Protein AF-A0A7X8WK11-F1 (afdb_monomer)

pLDDT: mean 92.99, std 6.35, range [63.75, 98.62]

Solvent-accessible surface area (backbone atoms only — not comparable to full-atom values): 13205 Å² total; per-residue (Å²): 111,66,69,56,48,69,60,61,80,82,38,94,64,91,81,81,57,68,56,68,74,52,69,68,41,84,71,53,28,74,48,73,53,20,58,42,79,79,47,103,45,32,38,39,34,34,34,39,88,45,21,24,71,60,25,49,52,51,50,51,56,56,59,28,72,48,72,64,59,71,30,38,41,37,36,37,47,50,53,84,62,63,79,68,53,61,35,38,33,41,34,41,26,64,37,30,94,43,32,27,32,25,30,46,79,68,64,39,79,92,36,91,56,55,25,35,39,38,34,31,45,72,46,35,82,77,46,76,45,80,46,95,28,65,65,65,49,38,39,75,72,76,39,65,67,52,75,42,42,19,18,30,89,87,42,70,66,44,21,54,54,21,33,54,60,18,40,12,13,44,28,53,83,46,70,31,30,28,32,36,58,57,83,33,53,45,26,50,51,43,40,41,76,70,64,30,47,81,41,50,48,65,38,45,76,67,70,74,44,65,68,88,81,50,71,31,30,36,35,24,40,88,56,87,62,63,43,74,75,57,43,26,53,32,72,77,54,79,88,87,78,84,134

Sequence (243 aa):
MDAMFQSGLFFDSNTINTYDLSRNNPMVKVEGGDILVIRDNILLVGNGSRTSSQGIDLLVQEFCKTDTDKKHVIVQQLPESPESFIHLDMVFTMLDSNTAMVYKPLIMGSSPYQTVHIQIENGKVVKISSATGILSLLKKLGIEIDPVVCGGKADDWDQEREQWHSGANFLAIAPGKVISYARNIHTLEELSKNGFEIVAARDIINDNYNLETSKRCVITIEGSELPRGGGGPRCMTMPLRRS

Secondary structure (DSSP, 8-state):
-HHHHHTSSS-------HHHHTTT-TT----GGGEEEEETTEEEEEESSSS-HHHHHHHHHHHTTS-SS-EEEEEEE--S-STT--SGGGTEEE-SSSEEEE-HHHHSSS-SS-EEEEEEETTEEEEEEEES-HHHHHHHTT---EEEETT-SS-HHHHHHHHHTTTT--EEEETTEEEEETT-HHHHHHHHHTTPEEEEHHHHHTTSS-TTT-SSEEEEEP-SSGGGGT--TTTT---S---

Mean predicted aligned error: 4.26 Å

Structure (mmCIF, N/CA/C/O backbone):
data_AF-A0A7X8WK11-F1
#
_entry.id   AF-A0A7X8WK11-F1
#
loop_
_atom_site.group_PDB
_atom_site.id
_atom_site.type_symbol
_atom_site.label_atom_id
_atom_site.label_alt_id
_atom_site.label_comp_id
_atom_site.label_asym_id
_atom_site.label_entity_id
_atom_site.label_seq_id
_atom_site.pdbx_PDB_ins_code
_atom_site.Cartn_x
_atom_site.Cartn_y
_atom_site.Cartn_z
_atom_site.occupancy
_atom_site.B_iso_or_equiv
_atom_site.auth_seq_id
_atom_site.auth_comp_id
_atom_site.auth_asym_id
_atom_site.auth_atom_id
_atom_site.pdbx_PDB_model_num
ATOM 1 N N . MET A 1 1 ? -18.149 11.444 -5.785 1.00 76.62 1 MET A N 1
ATOM 2 C CA . MET A 1 1 ? -17.980 9.978 -5.791 1.00 76.62 1 MET A CA 1
ATOM 3 C C . MET A 1 1 ? -19.242 9.305 -5.265 1.00 76.62 1 MET A C 1
ATOM 5 O O . MET A 1 1 ? -19.800 8.486 -5.978 1.00 76.62 1 MET A O 1
ATOM 9 N N . ASP A 1 2 ? -19.767 9.736 -4.117 1.00 82.50 2 ASP A N 1
ATOM 10 C CA . ASP A 1 2 ? -21.007 9.216 -3.509 1.00 82.50 2 ASP A CA 1
ATOM 11 C C . ASP A 1 2 ? -22.198 9.173 -4.465 1.00 82.50 2 ASP A C 1
ATOM 13 O O . ASP A 1 2 ? -22.829 8.133 -4.600 1.00 82.50 2 ASP A O 1
ATOM 17 N N . ALA A 1 3 ? -22.433 10.249 -5.224 1.00 87.00 3 ALA A N 1
ATOM 18 C CA . ALA A 1 3 ? -23.487 10.278 -6.237 1.00 87.00 3 ALA A CA 1
ATOM 19 C C . ALA A 1 3 ? -23.353 9.157 -7.288 1.00 87.00 3 ALA A C 1
ATOM 21 O O . ALA A 1 3 ? -24.361 8.645 -7.758 1.00 87.00 3 ALA A O 1
ATOM 22 N N . MET A 1 4 ? -22.129 8.737 -7.644 1.00 88.19 4 MET A N 1
ATOM 23 C CA . MET A 1 4 ? -21.924 7.621 -8.577 1.00 88.19 4 MET A CA 1
ATOM 24 C C . MET A 1 4 ? -22.313 6.287 -7.936 1.00 88.19 4 MET A C 1
ATOM 26 O O . MET A 1 4 ? -23.040 5.518 -8.559 1.00 88.19 4 MET A O 1
ATOM 30 N N . PHE A 1 5 ? -21.880 6.033 -6.696 1.00 87.38 5 PHE A N 1
ATOM 31 C CA . PHE A 1 5 ? -22.205 4.799 -5.971 1.00 87.38 5 PHE A CA 1
ATOM 32 C C . PHE A 1 5 ? -23.683 4.704 -5.577 1.00 87.38 5 PHE A C 1
ATOM 34 O O . PHE A 1 5 ? -24.248 3.620 -5.592 1.00 87.38 5 PHE A O 1
ATOM 41 N N . GLN A 1 6 ? -24.329 5.829 -5.274 1.00 86.06 6 GLN A N 1
ATOM 42 C CA . GLN A 1 6 ? -25.747 5.878 -4.900 1.00 86.06 6 GLN A CA 1
ATOM 43 C C . GLN A 1 6 ? -26.694 5.924 -6.105 1.00 86.06 6 GLN A C 1
ATOM 45 O O . GLN A 1 6 ? -27.895 5.734 -5.943 1.00 86.06 6 GLN A O 1
ATOM 50 N N . SER A 1 7 ? -26.181 6.175 -7.315 1.00 88.88 7 SER A N 1
ATOM 51 C CA . SER A 1 7 ? -27.024 6.291 -8.512 1.00 88.88 7 SER A CA 1
ATOM 52 C C . SER A 1 7 ? -27.749 4.996 -8.893 1.00 88.88 7 SER A C 1
ATOM 54 O O . SER A 1 7 ? -28.710 5.054 -9.655 1.00 88.88 7 SER A O 1
ATOM 56 N N . GLY A 1 8 ? -27.258 3.833 -8.444 1.00 85.12 8 GLY A N 1
ATOM 57 C CA . GLY A 1 8 ? -27.727 2.518 -8.893 1.00 85.12 8 GLY A CA 1
ATOM 58 C C . GLY A 1 8 ? -27.425 2.205 -10.367 1.00 85.12 8 GLY A C 1
ATOM 59 O O . GLY A 1 8 ? -27.834 1.162 -10.864 1.00 85.12 8 GLY A O 1
ATOM 60 N N . LEU A 1 9 ? -26.719 3.092 -11.084 1.00 89.62 9 LEU A N 1
ATOM 61 C CA . LEU A 1 9 ? -26.416 2.924 -12.511 1.00 89.62 9 LEU A CA 1
ATOM 62 C C . LEU A 1 9 ? -25.235 1.982 -12.756 1.00 89.62 9 LEU A C 1
ATOM 64 O O . LEU A 1 9 ? -25.222 1.249 -13.740 1.00 89.62 9 LEU A O 1
ATOM 68 N N . PHE A 1 10 ? -24.226 2.044 -11.887 1.00 87.38 10 PHE A N 1
ATOM 69 C CA . PHE A 1 10 ? -22.950 1.348 -12.081 1.00 87.38 10 PHE A CA 1
ATOM 70 C C . PHE A 1 10 ? -22.680 0.284 -11.019 1.00 87.38 10 PHE A C 1
ATOM 72 O O . PHE A 1 10 ? -21.990 -0.694 -11.298 1.00 87.38 10 PHE A O 1
ATOM 79 N N . PHE A 1 11 ? -23.206 0.479 -9.809 1.00 86.62 11 PHE A N 1
ATOM 80 C CA . PHE A 1 11 ? -22.927 -0.363 -8.654 1.00 86.62 11 PHE A CA 1
ATOM 81 C C . PHE A 1 11 ? -24.214 -0.633 -7.884 1.00 86.62 11 PHE A C 1
ATOM 83 O O . PHE A 1 11 ? -25.013 0.278 -7.672 1.00 86.62 11 PHE A O 1
ATOM 90 N N . ASP A 1 12 ? -24.368 -1.879 -7.447 1.00 84.81 12 ASP A N 1
ATOM 91 C CA . ASP A 1 12 ? -25.296 -2.257 -6.388 1.00 84.81 12 ASP A CA 1
ATOM 92 C C . ASP A 1 12 ? -24.466 -2.423 -5.112 1.00 84.81 12 ASP A C 1
ATOM 94 O O . ASP A 1 12 ? -23.762 -3.420 -4.932 1.00 84.81 12 ASP A O 1
ATOM 98 N N . SER A 1 13 ? -24.411 -1.368 -4.298 1.00 77.12 13 SER A N 1
ATOM 99 C CA . SER A 1 13 ? -23.506 -1.304 -3.151 1.00 77.12 13 SER A CA 1
ATOM 100 C C . SER A 1 13 ? -24.132 -0.601 -1.957 1.00 77.12 13 SER A C 1
ATOM 102 O O . SER A 1 13 ? -24.704 0.480 -2.088 1.00 77.12 13 SER A O 1
ATOM 104 N N . ASN A 1 14 ? -23.909 -1.162 -0.770 1.00 79.88 14 ASN A N 1
ATOM 105 C CA . ASN A 1 14 ? -24.180 -0.487 0.494 1.00 79.88 14 ASN A CA 1
ATOM 106 C C . ASN A 1 14 ? -23.007 0.435 0.839 1.00 79.88 14 ASN A C 1
ATOM 108 O O . ASN A 1 14 ? -22.036 0.021 1.472 1.00 79.88 14 ASN A O 1
ATOM 112 N N . THR A 1 15 ? -23.082 1.685 0.386 1.00 84.88 15 THR A N 1
ATOM 113 C CA . THR A 1 15 ? -22.048 2.688 0.660 1.00 84.88 15 THR A CA 1
ATOM 114 C C . THR A 1 15 ? -22.120 3.147 2.109 1.00 84.88 15 THR A C 1
ATOM 116 O O . THR A 1 15 ? -23.165 3.592 2.581 1.00 84.88 15 THR A O 1
ATOM 119 N N . ILE A 1 16 ? -20.985 3.096 2.800 1.00 86.12 16 ILE A N 1
ATOM 120 C CA . ILE A 1 16 ? -20.823 3.692 4.122 1.00 86.12 16 ILE A CA 1
ATOM 121 C C . ILE A 1 16 ? -20.178 5.067 3.948 1.00 86.12 16 ILE A C 1
ATOM 123 O O . ILE A 1 16 ? -19.066 5.169 3.433 1.00 86.12 16 ILE A O 1
ATOM 127 N N . ASN A 1 17 ? -20.865 6.120 4.388 1.00 86.88 17 ASN A N 1
ATOM 128 C CA . ASN A 1 17 ? -20.316 7.470 4.401 1.00 86.88 17 ASN A CA 1
ATOM 129 C C . ASN A 1 17 ? -19.750 7.788 5.799 1.00 86.88 17 ASN A C 1
ATOM 131 O O . ASN A 1 17 ? -20.484 7.900 6.783 1.00 86.88 17 ASN A O 1
ATOM 135 N N . THR A 1 18 ? -18.426 7.933 5.886 1.00 85.56 18 THR A N 1
ATOM 136 C CA . THR A 1 18 ? -17.720 8.221 7.145 1.00 85.56 18 THR A CA 1
ATOM 137 C C . THR A 1 18 ? -18.110 9.574 7.743 1.00 85.56 18 THR A C 1
ATOM 139 O O . THR A 1 18 ? -18.167 9.704 8.964 1.00 85.56 18 THR A O 1
ATOM 142 N N . TYR A 1 19 ? -18.407 10.578 6.912 1.00 85.69 19 TYR A N 1
ATOM 143 C CA . TYR A 1 19 ? -18.829 11.905 7.365 1.00 85.69 19 TYR A CA 1
ATOM 144 C C . TYR A 1 19 ? -20.173 11.823 8.102 1.00 85.69 19 TYR A C 1
ATOM 146 O O . TYR A 1 19 ? -20.267 12.266 9.251 1.00 85.69 19 TYR A O 1
ATOM 154 N N . ASP A 1 20 ? -21.146 11.123 7.517 1.00 86.94 20 ASP A N 1
ATOM 155 C CA . ASP A 1 20 ? -22.460 10.890 8.118 1.00 86.94 20 ASP A CA 1
ATOM 156 C C . ASP A 1 20 ? -22.359 10.037 9.391 1.00 86.94 20 ASP A C 1
ATOM 158 O O . ASP A 1 20 ? -22.913 10.400 10.434 1.00 86.94 20 ASP A O 1
ATOM 162 N N . LEU A 1 21 ? -21.595 8.936 9.349 1.00 88.44 21 LEU A N 1
ATOM 163 C CA . LEU A 1 21 ? -21.370 8.078 10.520 1.00 88.44 21 LEU A CA 1
ATOM 164 C C . LEU A 1 21 ? -20.716 8.835 11.678 1.00 88.44 21 LEU A C 1
ATOM 166 O O . LEU A 1 21 ? -21.071 8.632 12.840 1.00 88.44 21 LEU A O 1
ATOM 170 N N . SER A 1 22 ? -19.785 9.736 11.364 1.00 91.38 22 SER A N 1
ATOM 171 C CA . SER A 1 22 ? -19.112 10.573 12.357 1.00 91.38 22 SER A CA 1
ATOM 172 C C . SER A 1 22 ? -19.994 11.692 12.916 1.00 91.38 22 SER A C 1
ATOM 174 O O . SER A 1 22 ? -19.562 12.398 13.829 1.00 91.38 22 SER A O 1
ATOM 176 N N . ARG A 1 23 ? -21.212 11.878 12.379 1.00 91.06 23 ARG A N 1
ATOM 177 C CA . ARG A 1 23 ? -22.089 13.028 12.651 1.00 91.06 23 ARG A CA 1
ATOM 178 C C . ARG A 1 23 ? -21.369 14.355 12.412 1.00 91.06 23 ARG A C 1
ATOM 180 O O . ARG A 1 23 ? -21.470 15.277 13.222 1.00 91.06 23 ARG A O 1
ATOM 187 N N . ASN A 1 24 ? -20.632 14.431 11.306 1.00 89.00 24 ASN A N 1
ATOM 188 C CA . ASN A 1 24 ? -19.880 15.609 10.873 1.00 89.00 24 ASN A CA 1
ATOM 189 C C . ASN A 1 24 ? -18.790 16.036 11.872 1.00 89.00 24 ASN A C 1
ATOM 191 O O . ASN A 1 24 ? -18.478 17.223 11.981 1.00 89.00 24 ASN A O 1
ATOM 195 N N . ASN A 1 25 ? -18.223 15.091 12.631 1.00 92.69 25 ASN A N 1
ATOM 196 C CA . ASN A 1 25 ? -17.172 15.394 13.594 1.00 92.69 25 ASN A CA 1
ATOM 197 C C . ASN A 1 25 ? -15.847 15.677 12.857 1.00 92.69 25 ASN A C 1
ATOM 199 O O . ASN A 1 25 ? -15.255 14.745 12.311 1.00 92.69 25 ASN A O 1
ATOM 203 N N . PRO A 1 26 ? -15.316 16.915 12.890 1.00 91.50 26 PRO A N 1
ATOM 204 C CA . PRO A 1 26 ? -14.108 17.282 12.145 1.00 91.50 26 PRO A CA 1
ATOM 205 C C . PRO A 1 26 ? -12.833 16.584 12.651 1.00 91.50 26 PRO A C 1
ATOM 207 O O . PRO A 1 26 ? -11.807 16.602 11.972 1.00 91.50 26 PRO A O 1
ATOM 210 N N . MET A 1 27 ? -12.878 15.964 13.835 1.00 93.12 27 MET A N 1
ATOM 211 C CA . MET A 1 27 ? -11.774 15.158 14.362 1.00 93.12 27 MET A CA 1
ATOM 212 C C . MET A 1 27 ? -11.689 13.775 13.710 1.00 93.12 27 MET A C 1
ATOM 214 O O . MET A 1 27 ? -10.650 13.122 13.814 1.00 93.12 27 MET A O 1
ATOM 218 N N . VAL A 1 28 ? -12.754 13.314 13.051 1.00 95.56 28 VAL A N 1
ATOM 219 C CA . VAL A 1 28 ? -12.797 12.029 12.349 1.00 95.56 28 VAL A CA 1
ATOM 220 C C . VAL A 1 28 ? -12.322 12.249 10.919 1.00 95.56 28 VAL A C 1
ATOM 222 O O . VAL A 1 28 ? -13.037 12.800 10.086 1.00 95.56 28 VAL A O 1
ATOM 225 N N . LYS A 1 29 ? -11.087 11.830 10.644 1.00 94.88 29 LYS A N 1
ATOM 226 C CA . LYS A 1 29 ? -10.446 11.952 9.334 1.00 94.88 29 LYS A CA 1
ATOM 227 C C . LYS A 1 29 ? -9.990 10.574 8.886 1.00 94.88 29 LYS A C 1
ATOM 229 O O . LYS A 1 29 ? -9.418 9.842 9.693 1.00 94.88 29 LYS A O 1
ATOM 234 N N . VAL A 1 30 ? -10.271 10.229 7.634 1.00 95.06 30 VAL A N 1
ATOM 235 C CA . VAL A 1 30 ? -9.863 8.973 6.999 1.00 95.06 30 VAL A CA 1
ATOM 236 C C . VAL A 1 30 ? -9.613 9.259 5.522 1.00 95.06 30 VAL A C 1
ATOM 238 O O . VAL A 1 30 ? -10.511 9.755 4.839 1.00 95.06 30 VAL A O 1
ATOM 241 N N . GLU A 1 31 ? -8.426 8.926 5.022 1.00 95.62 31 GLU A N 1
ATOM 242 C CA . GLU A 1 31 ? -8.092 9.017 3.597 1.00 95.62 31 GLU A CA 1
ATOM 243 C C . GLU A 1 31 ? -7.644 7.644 3.061 1.00 95.62 31 GLU A C 1
ATOM 245 O O . GLU A 1 31 ? -6.994 6.861 3.752 1.00 95.62 31 GLU A O 1
ATOM 250 N N . GLY A 1 32 ? -8.005 7.318 1.814 1.00 95.50 32 GLY A N 1
ATOM 251 C CA . GLY A 1 32 ? -7.821 5.968 1.253 1.00 95.50 32 GLY A CA 1
ATOM 252 C C . GLY A 1 32 ? -6.362 5.526 1.075 1.00 95.50 32 GLY A C 1
ATOM 253 O O . GLY A 1 32 ? -6.086 4.326 1.042 1.00 95.50 32 GLY A O 1
ATOM 254 N N . GLY A 1 33 ? -5.418 6.471 1.001 1.00 96.50 33 GLY A N 1
ATOM 255 C CA . GLY A 1 33 ? -3.982 6.175 0.966 1.00 96.50 33 GLY A CA 1
ATOM 256 C C . GLY A 1 33 ? -3.492 5.465 2.232 1.00 96.50 33 GLY A C 1
ATOM 257 O O . GLY A 1 33 ? -2.548 4.681 2.176 1.00 96.50 33 GLY A O 1
ATOM 258 N N . ASP A 1 34 ? -4.174 5.666 3.362 1.00 97.81 34 ASP A N 1
ATOM 259 C CA . ASP A 1 34 ? -3.833 5.022 4.629 1.00 97.81 34 ASP A CA 1
ATOM 260 C C . ASP A 1 34 ? -4.423 3.623 4.784 1.00 97.81 34 ASP A C 1
ATOM 262 O O . ASP A 1 34 ? -4.041 2.922 5.712 1.00 97.81 34 ASP A O 1
ATOM 266 N N . ILE A 1 35 ? -5.333 3.196 3.907 1.00 97.75 35 ILE A N 1
ATOM 267 C CA . ILE A 1 35 ? -6.030 1.915 4.032 1.00 97.75 35 ILE A CA 1
ATOM 268 C C . ILE A 1 35 ? -5.445 0.923 3.027 1.00 97.75 35 ILE A C 1
ATOM 270 O O . ILE A 1 35 ? -5.644 1.043 1.812 1.00 97.75 35 ILE A O 1
ATOM 274 N N . LEU A 1 36 ? -4.749 -0.097 3.533 1.00 97.94 36 LEU A N 1
ATOM 275 C CA . LEU A 1 36 ? -4.282 -1.231 2.737 1.00 97.94 36 LEU A CA 1
ATOM 276 C C . LEU A 1 36 ? -4.988 -2.510 3.193 1.00 97.94 36 LEU A C 1
ATOM 278 O O . LEU A 1 36 ? -4.843 -2.951 4.333 1.00 97.94 36 LEU A O 1
ATOM 282 N N . VAL A 1 37 ? -5.728 -3.137 2.282 1.00 96.94 37 VAL A N 1
ATOM 283 C CA . VAL A 1 37 ? -6.322 -4.460 2.503 1.00 96.94 37 VAL A CA 1
ATOM 284 C C . VAL A 1 37 ? -5.266 -5.509 2.167 1.00 96.94 37 VAL A C 1
ATOM 286 O O . VAL A 1 37 ? -4.915 -5.677 1.001 1.00 96.94 37 VAL A O 1
ATOM 289 N N . ILE A 1 38 ? -4.721 -6.178 3.186 1.00 96.81 38 ILE A N 1
ATOM 290 C CA . ILE A 1 38 ? -3.698 -7.221 3.004 1.00 96.81 38 ILE A CA 1
ATOM 291 C C . ILE A 1 38 ? -4.363 -8.561 2.681 1.00 96.81 38 ILE A C 1
ATOM 293 O O . ILE A 1 38 ? -3.899 -9.297 1.813 1.00 96.81 38 ILE A O 1
ATOM 297 N N . ARG A 1 39 ? -5.451 -8.865 3.395 1.00 94.06 39 ARG A N 1
ATOM 298 C CA . ARG A 1 39 ? -6.365 -10.000 3.198 1.00 94.06 39 ARG A CA 1
ATOM 299 C C . ARG A 1 39 ? -7.756 -9.589 3.680 1.00 94.06 39 ARG A C 1
ATOM 301 O O . ARG A 1 39 ? -7.869 -8.599 4.402 1.00 94.06 39 ARG A O 1
ATOM 308 N N . ASP A 1 40 ? -8.775 -10.388 3.381 1.00 92.56 40 ASP A N 1
ATOM 309 C CA . ASP A 1 40 ? -10.165 -10.140 3.803 1.00 92.56 40 ASP A CA 1
ATOM 310 C C . ASP A 1 40 ? -10.300 -9.883 5.314 1.00 92.56 40 ASP A C 1
ATOM 312 O O . ASP A 1 40 ? -11.113 -9.071 5.751 1.00 92.56 40 ASP A O 1
ATOM 316 N N . ASN A 1 41 ? -9.442 -10.515 6.120 1.00 95.38 41 ASN A N 1
ATOM 317 C CA . ASN A 1 41 ? -9.428 -10.377 7.571 1.00 95.38 41 ASN A CA 1
ATOM 318 C C . ASN A 1 41 ? -8.222 -9.596 8.136 1.00 95.38 41 ASN A C 1
ATOM 320 O O . ASN A 1 41 ? -8.033 -9.585 9.355 1.00 95.38 41 ASN A O 1
ATOM 324 N N . ILE A 1 42 ? -7.390 -8.961 7.298 1.00 97.12 42 ILE A N 1
ATOM 325 C CA . ILE A 1 42 ? -6.207 -8.196 7.736 1.00 97.12 42 ILE A CA 1
ATOM 326 C C . ILE A 1 42 ? -6.158 -6.838 7.032 1.00 97.12 42 ILE A C 1
ATOM 328 O O . ILE A 1 42 ? -5.867 -6.749 5.837 1.00 97.12 42 ILE A O 1
ATOM 332 N N . LEU A 1 43 ? -6.352 -5.775 7.811 1.00 97.81 43 LEU A N 1
ATOM 333 C CA . LEU A 1 43 ? -6.202 -4.390 7.370 1.00 97.81 43 LEU A CA 1
ATOM 334 C C . LEU A 1 43 ? -4.919 -3.781 7.937 1.00 97.81 43 LEU A C 1
ATOM 336 O O . LEU A 1 43 ? -4.610 -3.957 9.116 1.00 97.81 43 LEU A O 1
ATOM 340 N N . LEU A 1 44 ? -4.203 -3.032 7.106 1.00 98.38 44 LEU A N 1
ATOM 341 C CA . LEU A 1 44 ? -3.128 -2.137 7.517 1.00 98.38 44 LEU A CA 1
ATOM 342 C C . LEU A 1 44 ? -3.642 -0.700 7.400 1.00 98.38 44 LEU A C 1
ATOM 344 O O . LEU A 1 44 ? -4.204 -0.336 6.366 1.00 98.38 44 LEU A O 1
ATOM 348 N N . VAL A 1 45 ? -3.485 0.087 8.461 1.00 98.56 45 VAL A N 1
ATOM 349 C CA . VAL A 1 45 ? -4.040 1.439 8.556 1.00 98.56 45 VAL A CA 1
ATOM 350 C C . VAL A 1 45 ? -2.963 2.426 8.996 1.00 98.56 45 VAL A C 1
ATOM 352 O O . VAL A 1 45 ? -2.322 2.230 10.028 1.00 98.56 45 VAL A O 1
ATOM 355 N N . GLY A 1 46 ? -2.753 3.488 8.225 1.00 97.88 46 GLY A N 1
ATOM 356 C CA . GLY A 1 46 ? -1.919 4.620 8.626 1.00 97.88 46 GLY A CA 1
ATOM 357 C C . GLY A 1 46 ? -2.599 5.469 9.702 1.00 97.88 46 GLY A C 1
ATOM 358 O O . GLY A 1 46 ? -3.801 5.717 9.639 1.00 97.88 46 GLY A O 1
ATOM 359 N N . ASN A 1 47 ? -1.838 5.921 10.697 1.00 97.19 47 ASN A N 1
ATOM 360 C CA . ASN A 1 47 ? -2.282 6.903 11.683 1.00 97.19 47 ASN A CA 1
ATOM 361 C C . ASN A 1 47 ? -1.390 8.140 11.613 1.00 97.19 47 ASN A C 1
ATOM 363 O O . ASN A 1 47 ? -0.189 8.049 11.855 1.00 97.19 47 ASN A O 1
ATOM 367 N N . GLY A 1 48 ? -1.976 9.290 11.292 1.00 94.00 48 GLY A N 1
ATOM 368 C CA . GLY A 1 48 ? -1.230 10.526 11.088 1.00 94.00 48 GLY A CA 1
ATOM 369 C C . GLY A 1 48 ? -2.139 11.720 10.808 1.00 94.00 48 GLY A C 1
ATOM 370 O O . GLY A 1 48 ? -3.281 11.788 11.267 1.00 94.00 48 GLY A O 1
ATOM 371 N N . SER A 1 49 ? -1.638 12.679 10.029 1.00 91.56 49 SER A N 1
ATOM 372 C CA . SER A 1 49 ? -2.348 13.934 9.742 1.00 91.56 49 SER A CA 1
ATOM 373 C C . SER A 1 49 ? -3.650 13.733 8.945 1.00 91.56 49 SER A C 1
ATOM 375 O O . SER A 1 49 ? -4.616 14.484 9.156 1.00 91.56 49 SER A O 1
ATOM 377 N N . ARG A 1 50 ? -3.687 12.706 8.080 1.00 94.00 50 ARG A N 1
ATOM 378 C CA . ARG A 1 50 ? -4.784 12.380 7.148 1.00 94.00 50 ARG A CA 1
ATOM 379 C C . ARG A 1 50 ? -5.780 11.351 7.673 1.00 94.00 50 ARG A C 1
ATOM 381 O O . ARG A 1 50 ? -6.974 11.491 7.420 1.00 94.00 50 ARG A O 1
ATOM 388 N N . THR A 1 51 ? -5.318 10.407 8.488 1.00 96.44 51 THR A N 1
ATOM 389 C CA . THR A 1 51 ? -6.178 9.427 9.161 1.00 96.44 51 THR A CA 1
ATOM 390 C C . THR A 1 51 ? -5.991 9.494 10.673 1.00 96.44 51 THR A C 1
ATOM 392 O O . THR A 1 51 ? -4.935 9.147 11.206 1.00 96.44 51 THR A O 1
ATOM 395 N N . SER A 1 52 ? -7.020 9.976 11.376 1.00 96.62 52 SER A N 1
ATOM 396 C CA . SER A 1 52 ? -6.987 10.204 12.825 1.00 96.62 52 SER A CA 1
ATOM 397 C C . SER A 1 52 ? -7.343 8.947 13.615 1.00 96.62 52 SER A C 1
ATOM 399 O O . SER A 1 52 ? -8.007 8.048 13.105 1.00 96.62 52 SER A O 1
ATOM 401 N N . SER A 1 53 ? -6.972 8.894 14.897 1.00 96.81 53 SER A N 1
ATOM 402 C CA . SER A 1 53 ? -7.313 7.755 15.763 1.00 96.81 53 SER A CA 1
ATOM 403 C C . SER A 1 53 ? -8.826 7.544 15.876 1.00 96.81 53 SER A C 1
ATOM 405 O O . SER A 1 53 ? -9.284 6.411 15.834 1.00 96.81 53 SER A O 1
ATOM 407 N N . GLN A 1 54 ? -9.618 8.622 15.903 1.00 96.81 54 GLN A N 1
ATOM 408 C CA . GLN A 1 54 ? -11.083 8.539 15.889 1.00 96.81 54 GLN A CA 1
ATOM 409 C C . GLN A 1 54 ? -11.621 7.981 14.560 1.00 96.81 54 GLN A C 1
ATOM 411 O O . GLN A 1 54 ? -12.630 7.280 14.548 1.00 96.81 54 GLN A O 1
ATOM 416 N N . GLY A 1 55 ? -10.951 8.278 13.441 1.00 97.06 55 GLY A N 1
ATOM 417 C CA . GLY A 1 55 ? -11.239 7.662 12.143 1.00 97.06 55 GLY A CA 1
ATOM 418 C C . GLY A 1 55 ? -10.955 6.164 12.133 1.00 97.06 55 GLY A C 1
ATOM 419 O O . GLY A 1 55 ? -11.769 5.386 11.638 1.00 97.06 55 GLY A O 1
ATOM 420 N N . ILE A 1 56 ? -9.844 5.753 12.748 1.00 97.81 56 ILE A N 1
ATOM 421 C CA . ILE A 1 56 ? -9.486 4.340 12.910 1.00 97.81 56 ILE A CA 1
A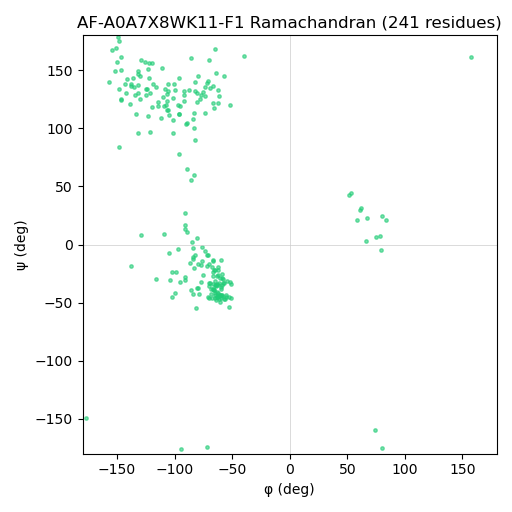TOM 422 C C . ILE A 1 56 ? -10.499 3.623 13.803 1.00 97.81 56 ILE A C 1
ATOM 424 O O . ILE A 1 56 ? -10.934 2.532 13.448 1.00 97.81 56 ILE A O 1
ATOM 428 N N . ASP A 1 57 ? -10.924 4.233 14.911 1.00 96.88 57 ASP A N 1
ATOM 429 C CA . ASP A 1 57 ? -11.945 3.659 15.794 1.00 96.88 57 ASP A CA 1
ATOM 430 C C . ASP A 1 57 ? -13.258 3.406 15.043 1.00 96.88 57 ASP A C 1
ATOM 432 O O . ASP A 1 57 ? -13.845 2.331 15.169 1.00 96.88 57 ASP A O 1
ATOM 436 N N . LEU A 1 58 ? -13.697 4.363 14.218 1.00 95.88 58 LEU A N 1
ATOM 437 C CA . LEU A 1 58 ? -14.887 4.213 13.379 1.00 95.88 58 LEU A CA 1
ATOM 438 C C . LEU A 1 58 ? -14.706 3.085 12.351 1.00 95.88 58 LEU A C 1
ATOM 440 O O . LEU A 1 58 ? -15.579 2.230 12.218 1.00 95.88 58 LEU A O 1
ATOM 444 N N . LEU A 1 59 ? -13.554 3.021 11.677 1.00 95.62 59 LEU A N 1
ATOM 445 C CA . LEU A 1 59 ? -13.241 1.946 10.730 1.00 95.62 59 LEU A CA 1
ATOM 446 C C . LEU A 1 59 ? -13.243 0.569 11.408 1.00 95.62 59 LEU A C 1
ATOM 448 O O . LEU A 1 59 ? -13.811 -0.382 10.875 1.00 95.62 59 LEU A O 1
ATOM 452 N N . VAL A 1 60 ? -12.655 0.458 12.601 1.00 96.88 60 VAL A N 1
ATOM 453 C CA . VAL A 1 60 ? -12.655 -0.772 13.407 1.00 96.88 60 VAL A CA 1
ATOM 454 C C . VAL A 1 60 ? -14.079 -1.164 13.799 1.00 96.88 60 VAL A C 1
ATOM 456 O O . VAL A 1 60 ? -14.422 -2.345 13.720 1.00 96.88 60 VAL A O 1
ATOM 459 N N . GLN A 1 61 ? -14.923 -0.201 14.180 1.00 95.00 61 GLN A N 1
ATOM 460 C CA . GLN A 1 61 ? -16.331 -0.447 14.504 1.00 95.00 61 GLN A CA 1
ATOM 461 C C . GLN A 1 61 ? -17.117 -0.982 13.305 1.00 95.00 61 GLN A C 1
ATOM 463 O O . GLN A 1 61 ? -17.868 -1.942 13.468 1.00 95.00 61 GLN A O 1
ATOM 468 N N . GLU A 1 62 ? -16.939 -0.419 12.109 1.00 93.62 62 GLU A N 1
ATOM 469 C CA . GLU A 1 62 ? -17.592 -0.942 10.902 1.00 93.62 62 GLU A CA 1
ATOM 470 C C . GLU A 1 62 ? -17.029 -2.311 10.499 1.00 93.62 62 GLU A C 1
ATOM 472 O O . GLU A 1 62 ? -17.792 -3.214 10.155 1.00 93.62 62 GLU A O 1
ATOM 477 N N . PHE A 1 63 ? -15.718 -2.529 10.635 1.00 94.06 63 PHE A N 1
ATOM 478 C CA . PHE A 1 63 ? -15.099 -3.823 10.335 1.00 94.06 63 PHE A CA 1
ATOM 479 C C . PHE A 1 63 ? -15.543 -4.938 11.299 1.00 94.06 63 PHE A C 1
ATOM 481 O O . PHE A 1 63 ? -15.617 -6.107 10.921 1.00 94.06 63 PHE A O 1
ATOM 488 N N . CYS A 1 64 ? -15.918 -4.584 12.532 1.00 94.75 64 CYS A N 1
ATOM 489 C CA . CYS A 1 64 ? -16.549 -5.505 13.478 1.00 94.75 64 CYS A CA 1
ATOM 490 C C . CYS A 1 64 ? -17.950 -5.969 13.039 1.00 94.75 64 CYS A C 1
ATOM 492 O O . CYS A 1 64 ? -18.398 -7.014 13.504 1.00 94.75 64 CYS A O 1
ATOM 494 N N . LYS A 1 65 ? -18.654 -5.212 12.184 1.00 92.69 65 LYS A N 1
ATOM 495 C CA . LYS A 1 65 ? -20.014 -5.550 11.723 1.00 92.69 65 LYS A CA 1
ATOM 496 C C . LYS A 1 65 ? -20.037 -6.470 10.507 1.00 92.69 65 LYS A C 1
ATOM 498 O O . LYS A 1 65 ? -21.092 -7.017 10.195 1.00 92.69 65 LYS A O 1
ATOM 503 N N . THR A 1 66 ? -18.915 -6.606 9.800 1.00 88.56 66 THR A N 1
ATOM 504 C CA . THR A 1 66 ? -18.785 -7.611 8.737 1.00 88.56 66 THR A CA 1
ATOM 505 C C . THR A 1 66 ? -18.683 -9.011 9.369 1.00 88.56 66 THR A C 1
ATOM 507 O O . THR A 1 66 ? -18.867 -9.133 10.575 1.00 88.56 66 THR A O 1
ATOM 510 N N . ASP A 1 67 ? -18.444 -10.072 8.594 1.00 84.69 67 ASP A N 1
ATOM 511 C CA . ASP A 1 67 ? -18.459 -11.485 9.040 1.00 84.69 67 ASP A CA 1
ATOM 512 C C . ASP A 1 67 ? -17.847 -11.798 10.436 1.00 84.69 67 ASP A C 1
ATOM 514 O O . ASP A 1 67 ? -17.094 -11.040 11.048 1.00 84.69 67 ASP A O 1
ATOM 518 N N . THR A 1 68 ? -18.180 -12.961 10.993 1.00 73.56 68 THR A N 1
ATOM 519 C CA . THR A 1 68 ? -17.795 -13.309 12.372 1.00 73.56 68 THR A CA 1
ATOM 520 C C . THR A 1 68 ? -16.362 -13.822 12.520 1.00 73.56 68 THR A C 1
ATOM 522 O O . THR A 1 68 ? -15.978 -14.237 13.617 1.00 73.56 68 THR A O 1
ATOM 525 N N . ASP A 1 69 ? -15.570 -13.798 11.450 1.00 87.38 69 ASP A N 1
ATOM 526 C CA . ASP A 1 69 ? -14.224 -14.348 11.455 1.00 87.38 69 ASP A CA 1
ATOM 527 C C . ASP A 1 69 ? -13.260 -13.516 12.302 1.00 87.38 69 ASP A C 1
ATOM 529 O O . ASP A 1 69 ? -13.460 -12.336 12.613 1.00 87.38 69 ASP A O 1
ATOM 533 N N . LYS A 1 70 ? -12.169 -14.170 12.701 1.00 95.00 70 LYS A N 1
ATOM 534 C CA . LYS A 1 70 ? -11.068 -13.518 13.398 1.00 95.00 70 LYS A CA 1
ATOM 535 C C . LYS A 1 70 ? -10.378 -12.534 12.460 1.00 95.00 70 LYS A C 1
ATOM 537 O O . LYS A 1 70 ? -9.846 -12.928 11.420 1.00 95.00 70 LYS A O 1
ATOM 542 N N . LYS A 1 71 ? -10.337 -11.271 12.878 1.00 97.56 71 LYS A N 1
ATOM 543 C CA . LYS A 1 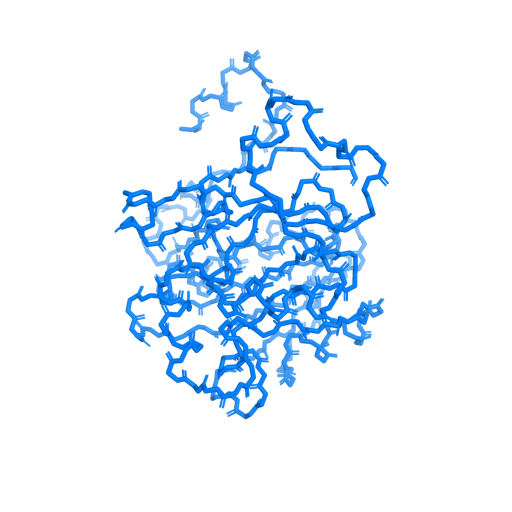71 ? -9.815 -10.142 12.107 1.00 97.56 71 LYS A CA 1
ATOM 544 C C . LYS A 1 71 ? -8.692 -9.422 12.830 1.00 97.56 71 LYS A C 1
ATOM 546 O O . LYS A 1 71 ? -8.576 -9.437 14.061 1.00 97.56 71 LYS A O 1
ATOM 551 N N . HIS A 1 72 ? -7.876 -8.748 12.038 1.00 98.12 72 HIS A N 1
ATOM 552 C CA . HIS A 1 72 ? -6.715 -8.011 12.490 1.00 98.12 72 HIS A CA 1
ATOM 553 C C . HIS A 1 72 ? -6.679 -6.639 11.826 1.00 98.12 72 HIS A C 1
ATOM 555 O O . HIS A 1 72 ? -6.741 -6.529 10.605 1.00 98.12 72 HIS A O 1
ATOM 561 N N . VAL A 1 73 ? -6.530 -5.598 12.638 1.00 98.50 73 VAL A N 1
ATOM 562 C CA . VAL A 1 73 ? -6.187 -4.259 12.162 1.00 98.50 73 VAL A CA 1
ATOM 563 C C . VAL A 1 73 ? -4.810 -3.927 12.709 1.00 98.50 73 VAL A C 1
ATOM 565 O O . VAL A 1 73 ? -4.563 -4.003 13.914 1.00 98.50 73 VAL A O 1
ATOM 568 N N . ILE A 1 74 ? -3.888 -3.625 11.810 1.00 98.56 74 ILE A N 1
ATOM 569 C CA . ILE A 1 74 ? -2.525 -3.235 12.128 1.00 98.56 74 ILE A CA 1
ATOM 570 C C . ILE A 1 74 ? -2.429 -1.741 11.851 1.00 98.56 74 ILE A C 1
ATOM 572 O O . ILE A 1 74 ? -2.588 -1.3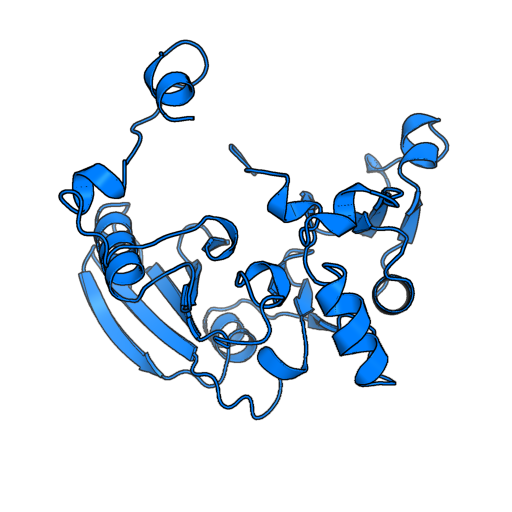09 10.715 1.00 98.56 74 ILE A O 1
ATOM 576 N N . VAL A 1 75 ? -2.183 -0.953 12.885 1.00 98.56 75 VAL A N 1
ATOM 577 C CA . VAL A 1 75 ? -2.074 0.499 12.775 1.00 98.56 75 VAL A CA 1
ATOM 578 C C . VAL A 1 75 ? -0.604 0.883 12.792 1.00 98.56 75 VAL A C 1
ATOM 580 O O . VAL A 1 75 ? 0.108 0.506 13.721 1.00 98.56 75 VAL A O 1
ATOM 583 N N . GLN A 1 76 ? -0.153 1.629 11.789 1.00 97.69 76 GLN A N 1
ATOM 584 C CA . GLN A 1 76 ? 1.194 2.188 11.727 1.00 97.69 76 GLN A CA 1
ATOM 585 C C . GLN A 1 76 ? 1.125 3.698 11.922 1.00 97.69 76 GLN A C 1
ATOM 587 O O . GLN A 1 76 ? 0.519 4.403 11.118 1.00 97.69 76 GLN A O 1
ATOM 592 N N . GLN A 1 77 ? 1.779 4.196 12.967 1.00 96.50 77 GLN A N 1
ATOM 593 C CA . GLN A 1 77 ? 1.964 5.627 13.149 1.00 96.50 77 GLN A CA 1
ATOM 594 C C . GLN A 1 77 ? 2.877 6.179 12.049 1.00 96.50 77 GLN A C 1
ATOM 596 O O . GLN A 1 77 ? 3.905 5.580 11.721 1.00 96.50 77 GLN A O 1
ATOM 601 N N . LEU A 1 78 ? 2.495 7.320 11.491 1.00 94.81 78 LEU A N 1
ATOM 602 C CA . LEU A 1 78 ? 3.233 8.034 10.460 1.00 94.81 78 LEU A CA 1
ATOM 603 C C . LEU A 1 78 ? 3.806 9.344 11.026 1.00 94.81 78 LEU A C 1
ATOM 605 O O . LEU A 1 78 ? 3.232 9.911 11.963 1.00 94.81 78 LEU A O 1
ATOM 609 N N . PRO A 1 79 ? 4.925 9.840 10.473 1.00 90.12 79 PRO A N 1
ATOM 610 C CA . PRO A 1 79 ? 5.429 11.174 10.772 1.00 90.12 79 PRO A CA 1
ATOM 611 C C . PRO A 1 79 ? 4.392 12.258 10.461 1.00 90.12 79 PRO A C 1
ATOM 613 O O . PRO A 1 79 ? 3.675 12.174 9.468 1.00 90.12 79 PRO A O 1
ATOM 616 N N . GLU A 1 80 ? 4.354 13.320 11.267 1.00 83.00 80 GLU A N 1
ATOM 617 C CA . GLU A 1 80 ? 3.586 14.531 10.928 1.00 83.00 80 GLU A CA 1
ATOM 618 C C . GLU A 1 80 ? 4.328 15.428 9.922 1.00 83.00 80 GLU A C 1
ATOM 620 O O . GLU A 1 80 ? 3.722 16.300 9.302 1.00 83.00 80 GLU A O 1
ATOM 625 N N . SER A 1 81 ? 5.636 15.216 9.758 1.00 75.44 81 SER A N 1
ATOM 626 C CA . SER A 1 81 ? 6.505 15.938 8.833 1.00 75.44 81 SER A CA 1
ATOM 627 C C . SER A 1 81 ? 7.663 15.048 8.350 1.00 75.44 81 SER A C 1
ATOM 629 O O . SER A 1 81 ? 8.038 14.108 9.059 1.00 75.44 81 SER A O 1
ATOM 631 N N . PRO A 1 82 ? 8.270 15.342 7.182 1.00 69.69 82 PRO A N 1
ATOM 632 C CA . PRO A 1 82 ? 7.839 16.305 6.161 1.00 69.69 82 PRO A CA 1
ATOM 633 C C . PRO A 1 82 ? 6.513 15.925 5.481 1.00 69.69 82 PRO A C 1
ATOM 635 O O . PRO A 1 82 ? 6.030 14.803 5.606 1.00 69.69 82 PRO A O 1
ATOM 638 N N . GLU A 1 83 ? 5.937 16.866 4.728 1.00 63.75 83 GLU A N 1
ATOM 639 C CA . GLU A 1 83 ? 4.650 16.693 4.037 1.00 63.75 83 GLU A CA 1
ATOM 640 C C . GLU A 1 83 ? 4.630 15.534 3.027 1.00 63.75 83 GLU A C 1
ATOM 642 O O . GLU A 1 83 ? 3.549 15.144 2.612 1.00 63.75 83 GLU A O 1
ATOM 647 N N . SER A 1 84 ? 5.771 14.947 2.640 1.00 65.50 84 SER A N 1
ATOM 648 C CA . SER A 1 84 ? 5.803 13.765 1.763 1.00 65.50 84 SER A CA 1
ATOM 649 C C . SER A 1 84 ? 5.288 12.484 2.426 1.00 65.50 84 SER A C 1
ATOM 651 O O . SER A 1 84 ? 4.946 11.531 1.723 1.00 65.50 84 SER A O 1
ATOM 653 N N . PHE A 1 85 ? 5.185 12.444 3.759 1.00 70.50 85 PHE A N 1
ATOM 654 C CA . PHE A 1 85 ? 4.569 11.344 4.509 1.00 70.50 85 PHE A CA 1
ATOM 655 C C . PHE A 1 85 ? 3.055 11.539 4.630 1.00 70.50 85 PHE A C 1
ATOM 657 O O . PHE A 1 85 ? 2.497 11.585 5.724 1.00 70.50 85 PHE A O 1
ATOM 664 N N . ILE A 1 86 ? 2.385 11.687 3.486 1.00 78.50 86 ILE A N 1
ATOM 665 C CA . ILE A 1 86 ? 0.945 11.971 3.444 1.00 78.50 86 ILE A CA 1
ATOM 666 C C . ILE A 1 86 ? 0.147 10.758 3.936 1.00 78.50 86 ILE A C 1
ATOM 668 O O . ILE A 1 86 ? -0.794 10.917 4.712 1.00 78.50 86 ILE A O 1
ATOM 672 N N . HIS A 1 87 ? 0.547 9.559 3.499 1.00 94.81 87 HIS A N 1
ATOM 673 C CA . HIS A 1 87 ? -0.199 8.317 3.687 1.00 94.81 87 HIS A CA 1
ATOM 674 C C . HIS A 1 87 ? 0.710 7.098 3.869 1.00 94.81 87 HIS A C 1
ATOM 676 O O . HIS A 1 87 ? 1.875 7.099 3.465 1.00 94.81 87 HIS A O 1
ATOM 682 N N . LEU A 1 88 ? 0.158 6.014 4.416 1.00 96.94 88 LEU A N 1
ATOM 683 C CA . LEU A 1 88 ? 0.850 4.729 4.571 1.00 96.94 88 LEU A CA 1
ATOM 684 C C . LEU A 1 88 ? 1.323 4.137 3.233 1.00 96.94 88 LEU A C 1
ATOM 686 O O . LEU A 1 88 ? 2.386 3.521 3.156 1.00 96.94 88 LEU A O 1
ATOM 690 N N . ASP A 1 89 ? 0.564 4.323 2.160 1.00 96.75 89 ASP A N 1
ATOM 691 C CA . ASP A 1 89 ? 0.937 3.806 0.845 1.00 96.75 89 ASP A CA 1
ATOM 692 C C . ASP A 1 89 ? 2.120 4.526 0.179 1.00 96.75 89 ASP A C 1
ATOM 694 O O . ASP A 1 89 ? 2.647 4.066 -0.836 1.00 96.75 89 ASP A O 1
ATOM 698 N N . MET A 1 90 ? 2.565 5.641 0.753 1.00 94.56 90 MET A N 1
ATOM 699 C CA . MET A 1 90 ? 3.769 6.363 0.340 1.00 94.56 90 MET A CA 1
ATOM 700 C C . MET A 1 90 ? 5.044 5.784 0.963 1.00 94.56 90 MET A C 1
ATOM 702 O O . MET A 1 90 ? 6.144 6.260 0.678 1.00 94.56 90 MET A O 1
ATOM 706 N N . VAL A 1 91 ? 4.906 4.769 1.820 1.00 95.25 91 VAL A N 1
ATOM 707 C CA . VAL A 1 91 ? 6.006 4.147 2.571 1.00 95.25 91 VAL A CA 1
ATOM 708 C C . VAL A 1 91 ? 5.924 2.624 2.624 1.00 95.25 91 VAL A C 1
ATOM 710 O O . VAL A 1 91 ? 6.931 1.978 2.904 1.00 95.25 91 VAL A O 1
ATOM 713 N N . PHE A 1 92 ? 4.761 2.033 2.351 1.00 97.62 92 PHE A N 1
ATOM 714 C CA . PHE A 1 92 ? 4.572 0.588 2.307 1.00 97.62 92 PHE A CA 1
ATOM 715 C C . PHE A 1 92 ? 3.524 0.211 1.256 1.00 97.62 92 PHE A C 1
ATOM 717 O O . PHE A 1 92 ? 2.378 0.647 1.341 1.00 97.62 92 PHE A O 1
ATOM 724 N N . THR A 1 93 ? 3.869 -0.660 0.305 1.00 97.56 93 THR A N 1
ATOM 725 C CA . THR A 1 93 ? 2.890 -1.254 -0.623 1.00 97.56 93 THR A CA 1
ATOM 726 C C . THR A 1 93 ? 3.189 -2.721 -0.905 1.00 97.56 93 THR A C 1
ATOM 728 O O . THR A 1 93 ? 4.341 -3.127 -1.033 1.00 97.56 93 THR A O 1
ATOM 731 N N . MET A 1 94 ? 2.138 -3.534 -1.024 1.00 98.12 94 MET A N 1
ATOM 732 C CA . MET A 1 94 ? 2.253 -4.924 -1.472 1.00 98.12 94 MET A CA 1
ATOM 733 C C . MET A 1 94 ? 2.448 -4.967 -2.992 1.00 98.12 94 MET A C 1
ATOM 735 O O . MET A 1 94 ? 1.667 -4.370 -3.734 1.00 98.12 94 MET A O 1
ATOM 739 N N . LEU A 1 95 ? 3.473 -5.689 -3.446 1.00 98.38 95 LEU A N 1
ATOM 740 C CA . LEU A 1 95 ? 3.800 -5.878 -4.867 1.00 98.38 95 LEU A CA 1
ATOM 741 C C . LEU A 1 95 ? 3.399 -7.268 -5.375 1.00 98.38 95 LEU A C 1
ATOM 743 O O . LEU A 1 95 ? 3.093 -7.462 -6.549 1.00 98.38 95 LEU A O 1
ATOM 747 N N . ASP A 1 96 ? 3.437 -8.245 -4.476 1.00 97.06 96 ASP A N 1
ATOM 748 C CA . ASP A 1 96 ? 3.158 -9.655 -4.717 1.00 97.06 96 ASP A CA 1
ATOM 749 C C . ASP A 1 96 ? 2.571 -10.266 -3.433 1.00 97.06 96 ASP A C 1
ATOM 751 O O . ASP A 1 96 ? 2.472 -9.599 -2.403 1.00 97.06 96 ASP A O 1
ATOM 755 N N . SER A 1 97 ? 2.218 -11.545 -3.470 1.00 94.88 97 SER A N 1
ATOM 756 C CA . SER A 1 97 ? 1.703 -12.315 -2.331 1.00 94.88 97 SER A CA 1
ATOM 757 C C . SER A 1 97 ? 2.644 -12.358 -1.118 1.00 94.88 97 SER A C 1
ATOM 759 O O . SER A 1 97 ? 2.173 -12.425 0.018 1.00 94.88 97 SER A O 1
ATOM 761 N N . ASN A 1 98 ? 3.955 -12.283 -1.353 1.00 95.94 98 ASN A N 1
ATOM 762 C CA . ASN A 1 98 ? 5.003 -12.308 -0.333 1.00 95.94 98 ASN A CA 1
ATOM 763 C C . ASN A 1 98 ? 6.011 -11.155 -0.469 1.00 95.94 98 ASN A C 1
ATOM 765 O O . ASN A 1 98 ? 7.037 -11.181 0.190 1.00 95.94 98 ASN A O 1
ATOM 769 N N . THR A 1 99 ? 5.789 -10.170 -1.343 1.00 98.38 99 THR A N 1
ATOM 770 C CA . THR A 1 99 ? 6.769 -9.098 -1.599 1.00 98.38 99 THR A CA 1
ATOM 771 C C . 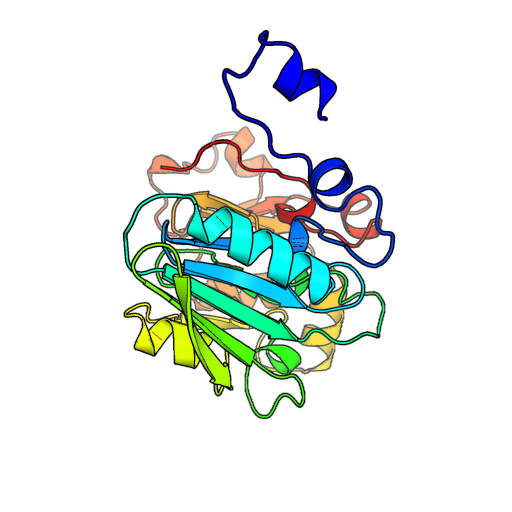THR A 1 99 ? 6.131 -7.740 -1.361 1.00 98.38 99 THR A C 1
ATOM 773 O O . THR A 1 99 ? 5.042 -7.473 -1.872 1.00 98.38 99 THR A O 1
ATOM 776 N N . ALA A 1 100 ? 6.828 -6.857 -0.646 1.00 98.44 100 ALA A N 1
ATOM 777 C CA . ALA A 1 100 ? 6.390 -5.481 -0.428 1.00 98.44 100 ALA A CA 1
ATOM 778 C C . ALA A 1 100 ? 7.506 -4.484 -0.747 1.00 98.44 100 ALA A C 1
ATOM 780 O O . ALA A 1 100 ? 8.674 -4.747 -0.467 1.00 98.44 100 ALA A O 1
ATOM 781 N N . MET A 1 101 ? 7.139 -3.324 -1.286 1.00 98.38 101 MET A N 1
ATOM 782 C CA . MET A 1 101 ? 8.016 -2.161 -1.325 1.00 98.38 101 MET A CA 1
ATOM 783 C C . MET A 1 101 ? 7.935 -1.438 0.014 1.00 98.38 101 MET A C 1
ATOM 785 O O . MET A 1 101 ? 6.836 -1.173 0.507 1.00 98.38 101 MET A O 1
ATOM 789 N N . VAL A 1 102 ? 9.087 -1.103 0.589 1.00 97.25 102 VAL A N 1
ATOM 790 C CA . VAL A 1 102 ? 9.171 -0.439 1.889 1.00 97.25 102 VAL A CA 1
ATOM 791 C C . VAL A 1 102 ? 10.111 0.757 1.845 1.00 97.25 102 VAL A C 1
ATOM 793 O O . VAL A 1 102 ? 11.219 0.695 1.312 1.00 97.25 102 VAL A O 1
ATOM 796 N N . TYR A 1 103 ? 9.692 1.846 2.477 1.00 95.19 103 TYR A N 1
ATOM 797 C CA . TYR A 1 103 ? 10.586 2.918 2.872 1.00 95.19 103 TYR A CA 1
ATOM 798 C C . TYR A 1 103 ? 11.244 2.535 4.200 1.00 95.19 103 TYR A C 1
ATOM 800 O O . TYR A 1 103 ? 10.638 2.605 5.276 1.00 95.19 103 TYR A O 1
ATOM 808 N N . LYS A 1 104 ? 12.485 2.053 4.101 1.00 93.75 104 LYS A N 1
ATOM 809 C CA . LYS A 1 104 ? 13.231 1.451 5.211 1.00 93.75 104 LYS A CA 1
ATOM 810 C C . LYS A 1 104 ? 13.292 2.346 6.457 1.00 93.75 104 LYS A C 1
ATOM 812 O O . LYS A 1 104 ? 13.012 1.791 7.515 1.00 93.75 104 LYS A O 1
ATOM 817 N N . PRO A 1 105 ? 13.566 3.667 6.392 1.00 90.69 105 PRO A N 1
ATOM 818 C CA . PRO A 1 105 ? 13.684 4.498 7.596 1.00 90.69 105 PRO A CA 1
ATOM 819 C C . PRO A 1 105 ? 12.436 4.525 8.489 1.00 90.69 105 PRO A C 1
ATOM 821 O O . PRO A 1 105 ? 12.556 4.745 9.691 1.00 90.69 105 PRO A O 1
ATOM 824 N N . LEU A 1 106 ? 11.245 4.284 7.926 1.00 91.50 106 LEU A N 1
ATOM 825 C CA . LEU A 1 106 ? 9.993 4.268 8.687 1.00 91.50 106 LEU A CA 1
ATOM 826 C C . LEU A 1 106 ? 9.523 2.853 9.046 1.00 91.50 106 LEU A C 1
ATOM 828 O O . LEU A 1 106 ? 9.031 2.632 10.153 1.00 91.50 106 LEU A O 1
ATOM 832 N N . ILE A 1 107 ? 9.635 1.914 8.103 1.00 94.00 107 ILE A N 1
ATOM 833 C CA . ILE A 1 107 ? 9.039 0.572 8.213 1.00 94.00 107 ILE A CA 1
ATOM 834 C C . ILE A 1 107 ? 9.994 -0.439 8.857 1.00 94.00 107 ILE A C 1
ATOM 836 O O . ILE A 1 107 ? 9.552 -1.423 9.457 1.00 94.00 107 ILE A O 1
ATOM 840 N N . MET A 1 108 ? 11.302 -0.231 8.707 1.00 90.50 108 MET A N 1
ATOM 841 C CA . MET A 1 108 ? 12.340 -1.160 9.143 1.00 90.50 108 MET A CA 1
ATOM 842 C C . MET A 1 108 ? 13.265 -0.512 10.177 1.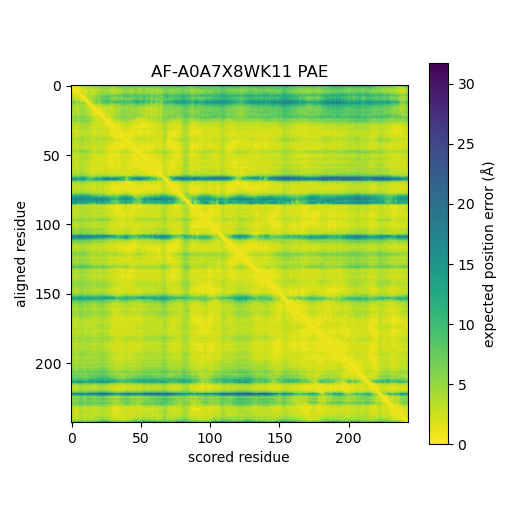00 90.50 108 MET A C 1
ATOM 844 O O . MET A 1 108 ? 13.458 0.698 10.213 1.00 90.50 108 MET A O 1
ATOM 848 N N . GLY A 1 109 ? 13.904 -1.346 10.997 1.00 80.38 109 GLY A N 1
ATOM 849 C CA . GLY A 1 109 ? 14.838 -0.883 12.024 1.00 80.38 109 GLY A CA 1
ATOM 850 C C . GLY A 1 109 ? 14.143 -0.237 13.225 1.00 80.38 109 GLY A C 1
ATOM 851 O O . GLY A 1 109 ? 12.969 -0.486 13.493 1.00 80.38 109 GLY A O 1
ATOM 852 N N . SER A 1 110 ? 14.894 0.565 13.980 1.00 76.94 110 SER A N 1
ATOM 853 C CA . SER A 1 110 ? 14.434 1.216 15.214 1.00 76.94 110 SER A CA 1
ATOM 854 C C . SER A 1 110 ? 13.671 2.510 14.917 1.00 76.94 110 SER A C 1
ATOM 856 O O . SER A 1 110 ? 14.086 3.593 15.327 1.00 76.94 110 SER A O 1
ATOM 858 N N . SER A 1 111 ? 12.575 2.399 14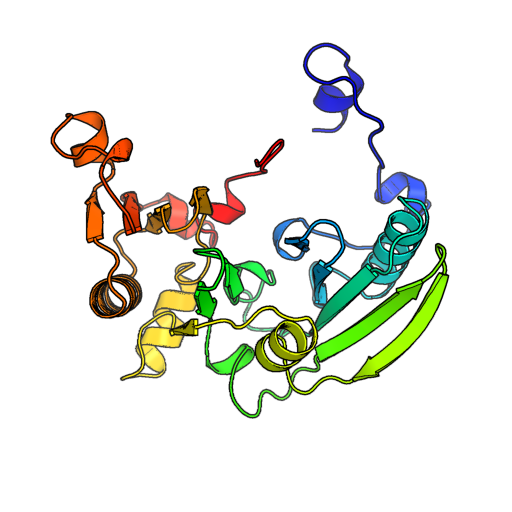.167 1.00 81.12 111 SER A N 1
ATOM 859 C CA . SER A 1 111 ? 11.671 3.519 13.911 1.00 81.12 111 SER A CA 1
ATOM 860 C C . SER A 1 111 ? 11.064 4.014 15.234 1.00 81.12 111 SER A C 1
ATOM 862 O O . SER A 1 111 ? 10.605 3.190 16.031 1.00 81.12 111 SER A O 1
ATOM 864 N N . PRO A 1 112 ? 11.044 5.333 15.508 1.00 86.69 112 PRO A N 1
ATOM 865 C CA . PRO A 1 112 ? 10.410 5.871 16.713 1.00 86.69 112 PRO A CA 1
ATOM 866 C C . PRO A 1 112 ? 8.874 5.797 16.650 1.00 86.69 112 PRO A C 1
ATOM 868 O O . PRO A 1 112 ? 8.205 6.058 17.650 1.00 86.69 112 PRO A O 1
ATOM 871 N N . TYR A 1 113 ? 8.315 5.456 15.485 1.00 92.19 113 TYR A N 1
ATOM 872 C CA . TYR A 1 113 ? 6.883 5.416 15.235 1.00 92.19 113 TYR A CA 1
ATOM 873 C C . TYR A 1 113 ? 6.287 4.061 15.600 1.00 92.19 113 TYR A C 1
ATOM 875 O O . TYR A 1 113 ? 6.801 3.002 15.238 1.00 92.19 113 TYR A O 1
ATOM 883 N N . GLN A 1 114 ? 5.170 4.099 16.317 1.00 93.94 114 GLN A N 1
ATOM 884 C CA . GLN A 1 114 ? 4.573 2.905 16.896 1.00 93.94 114 GLN A CA 1
ATOM 885 C C . GLN A 1 114 ? 3.766 2.098 15.875 1.00 93.94 114 GLN A C 1
ATOM 887 O O . GLN A 1 114 ? 3.051 2.647 15.037 1.00 93.94 114 GLN A O 1
ATOM 892 N N . THR A 1 115 ? 3.804 0.774 16.023 1.00 97.00 115 THR A N 1
ATOM 893 C CA . THR A 1 115 ? 2.838 -0.134 15.400 1.00 97.00 115 THR A CA 1
ATOM 894 C C . THR A 1 115 ? 1.911 -0.698 16.475 1.00 97.00 115 THR A C 1
ATOM 896 O O . THR A 1 115 ? 2.371 -1.164 17.521 1.00 97.00 115 THR A O 1
ATOM 899 N N . VAL A 1 116 ? 0.604 -0.705 16.223 1.00 98.06 116 VAL A N 1
ATOM 900 C CA . VAL A 1 116 ? -0.419 -1.263 17.120 1.00 98.06 116 VAL A CA 1
ATOM 901 C C . VAL A 1 116 ? -1.155 -2.399 16.418 1.00 98.06 116 VAL A C 1
ATOM 903 O O . VAL A 1 116 ? -1.493 -2.312 15.243 1.00 98.06 116 VAL A O 1
ATOM 906 N N . HIS A 1 117 ? -1.418 -3.479 17.146 1.00 98.62 117 HIS A N 1
ATOM 907 C CA . HIS A 1 117 ? -2.241 -4.600 16.712 1.00 98.62 117 HIS A CA 1
ATOM 908 C C . HIS A 1 117 ? -3.577 -4.577 17.441 1.00 98.62 117 HIS A C 1
ATOM 910 O O . HIS A 1 117 ? -3.614 -4.691 18.667 1.00 98.62 117 HIS A O 1
ATOM 916 N N . ILE A 1 118 ? -4.661 -4.474 16.682 1.00 98.56 118 ILE A N 1
ATOM 917 C CA . ILE A 1 118 ? -6.036 -4.611 17.151 1.00 98.56 118 ILE A CA 1
ATOM 918 C C . ILE A 1 118 ? -6.551 -5.961 16.652 1.00 98.56 118 ILE A C 1
ATOM 920 O O . ILE A 1 118 ? -6.535 -6.256 15.455 1.00 98.56 118 ILE A O 1
ATOM 924 N N . GLN A 1 119 ? -6.994 -6.798 17.581 1.00 98.38 119 GLN A N 1
ATOM 925 C CA . GLN A 1 119 ? -7.578 -8.103 17.305 1.00 98.38 119 GLN A CA 1
ATOM 926 C C . GLN A 1 119 ? -9.083 -8.044 17.523 1.00 98.38 119 GLN A C 1
ATOM 928 O O . GLN A 1 119 ? -9.543 -7.579 18.570 1.00 98.38 119 GLN A O 1
ATOM 933 N N . ILE A 1 120 ? -9.830 -8.559 16.554 1.00 98.00 120 ILE A N 1
ATOM 934 C CA . ILE A 1 120 ? -11.288 -8.612 16.567 1.00 98.00 120 ILE A CA 1
ATOM 935 C C . ILE A 1 120 ? -11.707 -10.078 16.456 1.00 98.00 120 ILE A C 1
ATOM 937 O O . ILE A 1 120 ? -11.222 -10.802 15.586 1.00 98.00 120 ILE A O 1
ATOM 941 N N . GLU A 1 121 ? -12.599 -10.518 17.337 1.00 95.94 121 GLU A N 1
ATOM 942 C CA . GLU A 1 121 ? -13.195 -11.856 17.315 1.00 95.94 121 GLU A CA 1
ATOM 943 C C . GLU A 1 121 ? -14.692 -11.733 17.621 1.00 95.94 121 GLU A C 1
ATOM 945 O O . GLU A 1 121 ? -15.084 -10.972 18.509 1.00 95.94 121 GLU A O 1
ATOM 950 N N . ASN A 1 122 ? -15.539 -12.458 16.880 1.00 92.56 122 ASN A N 1
ATOM 951 C CA . ASN A 1 122 ? -17.001 -12.422 17.034 1.00 92.56 122 ASN A CA 1
ATOM 952 C C . ASN A 1 122 ? -17.579 -10.990 17.014 1.00 92.56 122 ASN A C 1
ATOM 954 O O . ASN A 1 122 ? -18.414 -10.627 17.846 1.00 92.56 122 ASN A O 1
ATOM 958 N N . GLY A 1 123 ? -17.075 -10.156 16.097 1.00 93.38 123 GLY A N 1
ATOM 959 C CA . GLY A 1 123 ? -17.514 -8.769 15.921 1.00 93.38 123 GLY A CA 1
ATOM 960 C C . GLY A 1 123 ? -17.185 -7.831 17.087 1.00 93.38 123 GLY A C 1
ATOM 961 O O . GLY A 1 123 ? -17.858 -6.818 17.275 1.00 93.38 123 GLY A O 1
ATOM 962 N N . LYS A 1 124 ? -16.185 -8.159 17.915 1.00 95.56 124 LYS A N 1
ATOM 963 C CA . LYS A 1 124 ? -15.739 -7.306 19.025 1.00 95.56 124 LYS A CA 1
ATOM 964 C C . LYS A 1 124 ? -14.223 -7.236 19.093 1.00 95.56 124 LYS A C 1
ATOM 966 O O . LYS A 1 124 ? -13.540 -8.235 18.889 1.00 95.56 124 LYS A O 1
ATOM 971 N N . VAL A 1 125 ? -13.699 -6.065 19.451 1.00 97.50 125 VAL A N 1
ATOM 972 C CA . VAL A 1 125 ? -12.280 -5.909 19.786 1.00 97.50 125 VAL A CA 1
ATOM 973 C C . VAL A 1 125 ? -11.989 -6.694 21.064 1.00 97.50 125 VAL A C 1
ATOM 975 O O . VAL A 1 125 ? -12.544 -6.394 22.120 1.00 97.50 125 VAL A O 1
ATOM 978 N N . VAL A 1 126 ? -11.119 -7.698 20.967 1.00 97.88 126 VAL A N 1
ATOM 979 C CA . VAL A 1 126 ? -10.731 -8.556 22.100 1.00 97.88 126 VAL A CA 1
ATOM 980 C C . VAL A 1 126 ? -9.372 -8.190 22.679 1.00 97.88 126 VAL A C 1
ATOM 982 O O . VAL A 1 126 ? -9.096 -8.489 23.839 1.00 97.88 126 VAL A O 1
ATOM 985 N N . LYS A 1 127 ? -8.504 -7.550 21.886 1.00 98.12 127 LYS A N 1
ATOM 986 C CA . LYS A 1 127 ? -7.166 -7.156 22.330 1.00 98.12 127 LYS A CA 1
ATOM 987 C C . LYS A 1 127 ? -6.612 -6.006 21.499 1.00 98.12 127 LYS A C 1
ATOM 989 O O . LYS A 1 127 ? -6.733 -6.010 20.278 1.00 98.12 127 LYS A O 1
ATOM 994 N N . ILE A 1 128 ? -5.951 -5.071 22.177 1.00 98.31 128 ILE A N 1
ATOM 995 C CA . ILE A 1 128 ? -5.122 -4.024 21.579 1.00 98.31 128 ILE A CA 1
ATOM 996 C C . ILE A 1 128 ? -3.741 -4.125 22.222 1.00 98.31 128 ILE A C 1
ATOM 998 O O . ILE A 1 128 ? -3.631 -4.188 23.447 1.00 98.31 128 ILE A O 1
ATOM 1002 N N . SER A 1 129 ? -2.686 -4.188 21.417 1.00 98.06 129 SER A N 1
ATOM 1003 C CA . SER A 1 129 ? -1.314 -4.275 21.926 1.00 98.06 129 SER A CA 1
ATOM 1004 C C . SER A 1 129 ? -0.309 -3.663 20.965 1.00 98.06 129 SER A C 1
ATOM 1006 O O . SER A 1 129 ? -0.494 -3.740 19.754 1.00 98.06 129 SER A O 1
ATOM 1008 N N . SER A 1 130 ? 0.785 -3.115 21.487 1.00 96.44 130 SER A N 1
ATOM 1009 C CA . SER A 1 130 ? 1.914 -2.672 20.666 1.00 96.44 130 SER A CA 1
ATOM 1010 C C . SER A 1 130 ? 2.579 -3.850 19.944 1.00 96.44 130 SER A C 1
ATOM 1012 O O . SER A 1 130 ? 2.646 -4.968 20.466 1.00 96.44 130 SER A O 1
ATOM 1014 N N . ALA A 1 131 ? 3.100 -3.589 18.750 1.00 93.56 131 ALA A N 1
ATOM 1015 C CA . ALA A 1 131 ? 3.853 -4.529 17.933 1.00 93.56 131 ALA A CA 1
ATOM 1016 C C . ALA A 1 131 ? 5.217 -3.938 17.555 1.00 93.56 131 ALA A C 1
ATOM 1018 O O . ALA A 1 131 ? 5.402 -2.727 17.538 1.00 93.56 131 ALA A O 1
ATOM 1019 N N . THR A 1 132 ? 6.174 -4.808 17.235 1.00 91.88 132 THR A N 1
ATOM 1020 C CA . THR A 1 132 ? 7.547 -4.412 16.873 1.00 91.88 132 THR A CA 1
ATOM 1021 C C . THR A 1 132 ? 7.634 -3.758 15.490 1.00 91.88 132 THR A C 1
ATOM 1023 O O . THR A 1 132 ? 8.626 -3.113 15.186 1.00 91.88 132 THR A O 1
ATOM 1026 N N . GLY A 1 133 ? 6.628 -3.953 14.638 1.00 95.06 133 GLY A N 1
ATOM 1027 C CA . GLY A 1 133 ? 6.609 -3.442 13.271 1.00 95.06 133 GLY A CA 1
ATOM 1028 C C . GLY A 1 133 ? 5.666 -4.240 12.379 1.00 95.06 133 GLY A C 1
ATOM 1029 O O . GLY A 1 133 ? 5.345 -5.396 12.687 1.00 95.06 133 GLY A O 1
ATOM 1030 N N . ILE A 1 134 ? 5.281 -3.651 11.245 1.00 97.00 134 ILE A N 1
ATOM 1031 C CA . ILE A 1 134 ? 4.372 -4.249 10.254 1.00 97.00 134 ILE A CA 1
ATOM 1032 C C . ILE A 1 134 ? 4.856 -5.639 9.822 1.00 97.00 134 ILE A C 1
ATOM 1034 O O . ILE A 1 134 ? 4.125 -6.616 9.964 1.00 97.00 134 ILE A O 1
ATOM 1038 N N . LEU A 1 135 ? 6.112 -5.749 9.372 1.00 97.06 135 LEU A N 1
ATOM 1039 C CA . LEU A 1 135 ? 6.676 -7.000 8.845 1.00 97.06 135 LEU A CA 1
ATOM 1040 C C . LEU A 1 135 ? 6.654 -8.130 9.885 1.00 97.06 135 LEU A C 1
ATOM 1042 O O . LEU A 1 135 ? 6.258 -9.258 9.595 1.00 97.06 135 LEU A O 1
ATOM 1046 N N . SER A 1 136 ? 7.029 -7.815 11.129 1.00 95.81 136 SER A N 1
ATOM 1047 C CA . SER A 1 136 ? 7.045 -8.792 12.224 1.00 95.81 136 SER A CA 1
ATOM 1048 C C . SER A 1 136 ? 5.647 -9.312 12.559 1.00 95.81 136 SER A C 1
ATOM 1050 O O . SER A 1 136 ? 5.476 -10.483 12.906 1.00 95.81 136 SER A O 1
ATOM 1052 N N . LEU A 1 137 ? 4.641 -8.441 12.460 1.00 96.75 137 LEU A N 1
ATOM 1053 C CA . LEU A 1 137 ? 3.269 -8.775 12.788 1.00 96.75 137 LEU A CA 1
ATOM 1054 C C . LEU A 1 137 ? 2.605 -9.555 11.657 1.00 96.75 137 LEU A C 1
ATOM 1056 O O . LEU A 1 137 ? 1.974 -10.570 11.932 1.00 96.75 137 LEU A O 1
ATOM 1060 N N . LEU A 1 138 ? 2.823 -9.157 10.402 1.00 97.69 138 LEU A N 1
ATOM 1061 C CA . LEU A 1 138 ? 2.401 -9.932 9.236 1.00 97.69 138 LEU A CA 1
ATOM 1062 C C . LEU A 1 138 ? 2.963 -11.358 9.289 1.00 97.69 138 LEU A C 1
ATOM 1064 O O . LEU A 1 138 ? 2.200 -12.314 9.148 1.00 97.69 138 LEU A O 1
ATOM 1068 N N . LYS A 1 139 ? 4.246 -11.522 9.647 1.00 97.62 139 LYS A N 1
ATOM 1069 C CA . LYS A 1 139 ? 4.854 -12.848 9.837 1.00 97.62 139 LYS A CA 1
ATOM 1070 C C . LYS A 1 139 ? 4.144 -13.672 10.915 1.00 97.62 139 LYS A C 1
ATOM 1072 O O . LYS A 1 139 ? 3.855 -14.845 10.694 1.00 97.62 139 LYS A O 1
ATOM 1077 N N . LYS A 1 140 ? 3.792 -13.068 12.060 1.00 97.12 140 LYS A N 1
ATOM 1078 C CA . LYS A 1 140 ? 2.999 -13.732 13.120 1.00 97.12 140 LYS A CA 1
ATOM 1079 C C . LYS A 1 140 ? 1.594 -14.130 12.662 1.00 97.12 140 LYS A C 1
ATOM 1081 O O . LYS A 1 140 ? 1.035 -15.078 13.202 1.00 97.12 140 LYS A O 1
ATOM 1086 N N . LEU A 1 141 ? 1.036 -13.416 11.687 1.00 96.62 141 LEU A N 1
ATOM 1087 C CA . LEU A 1 141 ? -0.261 -13.704 11.072 1.00 96.62 141 LEU A CA 1
ATOM 1088 C C . LEU A 1 141 ? -0.153 -14.653 9.860 1.00 96.62 141 LEU A C 1
ATOM 1090 O O . LEU A 1 141 ? -1.129 -14.840 9.137 1.00 96.62 141 LEU A O 1
ATOM 1094 N N . GLY A 1 142 ? 1.015 -15.268 9.636 1.00 96.75 142 GLY A N 1
ATOM 1095 C CA . GLY A 1 142 ? 1.226 -16.242 8.561 1.00 96.75 142 GLY A CA 1
ATOM 1096 C C . GLY A 1 142 ? 1.470 -15.617 7.186 1.00 96.75 142 GLY A C 1
ATOM 1097 O O . GLY A 1 142 ? 1.177 -16.246 6.169 1.00 96.75 142 GLY A O 1
ATOM 1098 N N . ILE A 1 143 ? 1.965 -14.378 7.143 1.00 97.00 143 ILE A N 1
ATOM 1099 C CA . ILE A 1 143 ? 2.362 -13.679 5.917 1.00 97.00 143 ILE A CA 1
ATOM 1100 C C . ILE A 1 143 ? 3.832 -13.296 6.037 1.00 97.00 143 ILE A C 1
ATOM 1102 O O . ILE A 1 143 ? 4.185 -12.296 6.660 1.00 97.00 143 ILE A O 1
ATOM 1106 N N . GLU A 1 144 ? 4.701 -14.116 5.461 1.00 97.25 144 GLU A N 1
ATOM 1107 C CA . GLU A 1 144 ? 6.117 -13.785 5.357 1.00 97.25 144 GLU A CA 1
ATOM 1108 C C . GLU A 1 144 ? 6.324 -12.831 4.180 1.00 97.25 144 GLU A C 1
ATOM 1110 O O . GLU A 1 144 ? 5.913 -13.120 3.058 1.00 97.25 144 GLU A O 1
ATOM 1115 N N . ILE A 1 145 ? 6.893 -11.662 4.475 1.00 97.81 145 ILE A N 1
ATOM 1116 C CA . ILE A 1 145 ? 7.134 -10.600 3.502 1.00 97.81 145 ILE A CA 1
ATOM 1117 C C . ILE A 1 145 ? 8.633 -10.481 3.263 1.00 97.81 145 ILE A C 1
ATOM 1119 O O . ILE A 1 145 ? 9.386 -10.264 4.213 1.00 97.81 145 ILE A O 1
ATOM 1123 N N . ASP A 1 146 ? 9.015 -10.531 1.994 1.00 97.31 146 ASP A N 1
ATOM 1124 C CA . ASP A 1 146 ? 10.320 -10.171 1.460 1.00 97.31 146 ASP A CA 1
ATOM 1125 C C . ASP A 1 146 ? 10.304 -8.673 1.094 1.00 97.31 146 ASP A C 1
ATOM 1127 O O . ASP A 1 146 ? 9.676 -8.277 0.102 1.00 97.31 146 ASP A O 1
ATOM 1131 N N . PRO A 1 147 ? 10.924 -7.792 1.904 1.00 97.69 147 PRO A N 1
ATOM 1132 C CA . PRO A 1 147 ? 10.897 -6.359 1.652 1.00 97.69 147 PRO A CA 1
ATOM 1133 C C . PRO A 1 147 ? 11.922 -5.948 0.585 1.00 97.69 147 PRO A C 1
ATOM 1135 O O . PRO A 1 147 ? 13.116 -6.243 0.691 1.00 97.69 147 PRO A O 1
ATOM 1138 N N . VAL A 1 148 ? 11.465 -5.173 -0.396 1.00 98.06 148 VAL A N 1
ATOM 1139 C CA . VAL A 1 148 ? 12.296 -4.432 -1.352 1.00 98.06 148 VAL A CA 1
ATOM 1140 C C . VAL A 1 148 ? 12.382 -2.982 -0.877 1.00 98.06 148 VAL A C 1
ATOM 1142 O O . VAL A 1 148 ? 11.369 -2.404 -0.494 1.00 98.06 148 VAL A O 1
ATOM 1145 N N . VAL A 1 149 ? 13.581 -2.397 -0.855 1.00 97.56 149 VAL A N 1
ATOM 1146 C CA . VAL A 1 149 ? 13.797 -1.057 -0.285 1.00 97.56 149 VAL A CA 1
ATOM 1147 C C . VAL A 1 149 ? 13.666 0.018 -1.365 1.00 97.56 149 VAL A C 1
ATOM 1149 O O . VAL A 1 149 ? 14.391 -0.009 -2.359 1.00 97.56 149 VAL A O 1
ATOM 1152 N N . CYS A 1 150 ? 12.764 0.974 -1.142 1.00 96.81 150 CYS A N 1
ATOM 1153 C CA . CYS A 1 150 ? 12.573 2.159 -1.983 1.00 96.81 150 CYS A CA 1
ATOM 1154 C C . CYS A 1 150 ? 13.851 3.001 -1.999 1.00 96.81 150 CYS A C 1
ATOM 1156 O O . CYS A 1 150 ? 14.343 3.341 -0.932 1.00 96.81 150 CYS A O 1
ATOM 1158 N N . GLY A 1 151 ? 14.364 3.343 -3.182 1.00 96.38 151 GLY A N 1
ATOM 1159 C CA . GLY A 1 151 ? 15.644 4.039 -3.375 1.00 96.38 151 GLY A CA 1
ATOM 1160 C C . GLY A 1 151 ? 16.887 3.164 -3.167 1.00 96.38 151 GLY A C 1
ATOM 1161 O O . GLY A 1 151 ? 18.007 3.658 -3.225 1.00 96.38 151 GLY A O 1
ATOM 1162 N N . GLY A 1 152 ? 16.717 1.853 -2.961 1.00 94.12 152 GLY A N 1
ATOM 1163 C CA . GLY A 1 152 ? 17.821 0.911 -2.785 1.00 94.12 152 GLY A CA 1
ATOM 1164 C C . GLY A 1 152 ? 18.423 0.906 -1.375 1.00 94.12 152 GLY A C 1
ATOM 1165 O O . GLY A 1 152 ? 17.915 1.514 -0.438 1.00 94.12 152 GLY A O 1
ATOM 1166 N N . LYS A 1 153 ? 19.502 0.134 -1.196 1.00 89.38 153 LYS A N 1
ATOM 1167 C CA . LYS A 1 153 ? 20.138 -0.111 0.118 1.00 89.38 153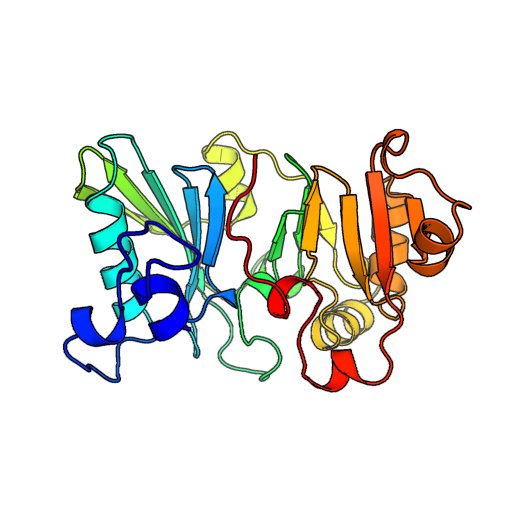 LYS A CA 1
ATOM 1168 C C . LYS A 1 153 ? 21.446 0.651 0.341 1.00 89.38 153 LYS A C 1
ATOM 1170 O O . LYS A 1 153 ? 22.021 0.529 1.420 1.00 89.38 153 LYS A O 1
ATOM 1175 N N . ALA A 1 154 ? 21.950 1.325 -0.690 1.00 82.94 154 ALA A N 1
ATOM 1176 C CA . ALA A 1 154 ? 23.310 1.853 -0.716 1.00 82.94 154 ALA A CA 1
ATOM 1177 C C . ALA A 1 154 ? 23.428 3.240 -0.073 1.00 82.94 154 ALA A C 1
ATOM 1179 O O . ALA A 1 154 ? 24.402 3.483 0.636 1.00 82.94 154 ALA A O 1
ATOM 1180 N N . ASP A 1 155 ? 22.444 4.109 -0.302 1.00 88.69 155 ASP A N 1
ATOM 1181 C CA . ASP A 1 155 ? 22.454 5.499 0.145 1.00 88.69 155 ASP A CA 1
ATOM 1182 C C . ASP A 1 155 ? 21.091 5.869 0.743 1.00 88.69 155 ASP A C 1
ATOM 1184 O O . ASP A 1 155 ? 20.041 5.514 0.203 1.00 88.69 155 ASP A O 1
ATOM 1188 N N . ASP A 1 156 ? 21.097 6.550 1.885 1.00 87.44 156 ASP A N 1
ATOM 1189 C CA . ASP A 1 156 ? 19.878 7.048 2.523 1.00 87.44 156 ASP A CA 1
ATOM 1190 C C . ASP A 1 156 ? 19.330 8.287 1.785 1.00 87.44 156 ASP A C 1
ATOM 1192 O O . ASP A 1 156 ? 18.116 8.481 1.746 1.00 87.44 156 ASP A O 1
ATOM 1196 N N . TRP A 1 157 ? 20.182 9.062 1.097 1.00 90.31 157 TRP A N 1
ATOM 1197 C CA . TRP A 1 157 ? 19.744 10.194 0.268 1.00 90.31 157 TRP A CA 1
ATOM 1198 C C . TRP A 1 157 ? 18.907 9.748 -0.932 1.00 90.31 157 TRP A C 1
ATOM 1200 O O . TRP A 1 157 ? 17.904 10.387 -1.262 1.00 90.31 157 TRP A O 1
ATOM 1210 N N . ASP A 1 158 ? 19.281 8.636 -1.568 1.00 93.00 158 ASP A N 1
ATOM 1211 C CA . ASP A 1 158 ? 18.502 8.052 -2.664 1.00 93.00 158 ASP A CA 1
ATOM 1212 C C . ASP A 1 158 ? 17.150 7.529 -2.164 1.00 93.00 158 ASP A C 1
ATOM 1214 O O . ASP A 1 158 ? 16.126 7.735 -2.823 1.00 93.00 158 ASP A O 1
ATOM 1218 N N . GLN A 1 159 ? 17.119 6.929 -0.967 1.00 93.19 159 GLN A N 1
ATOM 1219 C CA . GLN A 1 159 ? 15.877 6.503 -0.313 1.00 93.19 159 GLN A CA 1
ATOM 1220 C C . GLN A 1 159 ? 14.945 7.689 -0.058 1.00 93.19 159 GLN A C 1
ATOM 1222 O O . GLN A 1 159 ? 13.777 7.628 -0.441 1.00 93.19 159 GLN A O 1
ATOM 1227 N N . GLU A 1 160 ? 15.439 8.777 0.538 1.00 91.12 160 GLU A N 1
ATOM 1228 C CA . GLU A 1 160 ? 14.648 9.989 0.790 1.00 91.12 160 GLU A CA 1
ATOM 1229 C C . GLU A 1 160 ? 14.148 10.624 -0.514 1.00 91.12 160 GLU A C 1
ATOM 1231 O O . GLU A 1 160 ? 12.961 10.940 -0.657 1.00 91.12 160 GLU A O 1
ATOM 1236 N N . ARG A 1 161 ? 15.038 10.773 -1.502 1.00 92.62 161 ARG A N 1
ATOM 1237 C CA . ARG A 1 161 ? 14.715 11.391 -2.792 1.00 92.62 161 ARG A CA 1
ATOM 1238 C C . ARG A 1 161 ? 13.666 10.598 -3.557 1.00 92.62 161 ARG A C 1
ATOM 1240 O O . ARG A 1 161 ? 12.770 11.197 -4.155 1.00 92.62 161 ARG A O 1
ATOM 1247 N N . GLU A 1 162 ? 13.792 9.279 -3.623 1.00 94.31 162 GLU A N 1
ATOM 1248 C CA . GLU A 1 162 ? 12.822 8.463 -4.352 1.00 94.31 162 GLU A CA 1
ATOM 1249 C C . GLU A 1 162 ? 11.531 8.276 -3.562 1.00 94.31 162 GLU A C 1
ATOM 1251 O O . GLU A 1 162 ? 10.467 8.297 -4.175 1.00 94.31 162 GLU A O 1
ATOM 1256 N N . GLN A 1 163 ? 11.574 8.229 -2.226 1.00 93.44 163 GLN A N 1
ATOM 1257 C CA . GLN A 1 163 ? 10.363 8.287 -1.399 1.00 93.44 163 GLN A CA 1
ATOM 1258 C C . GLN A 1 163 ? 9.554 9.551 -1.705 1.00 93.44 163 GLN A C 1
ATOM 1260 O O . GLN A 1 163 ? 8.355 9.453 -1.977 1.00 93.44 163 GLN A O 1
ATOM 1265 N N . TRP A 1 164 ? 10.215 10.712 -1.762 1.00 90.50 164 TRP A N 1
ATOM 1266 C CA . TRP A 1 164 ? 9.581 11.984 -2.120 1.00 90.50 164 TRP A CA 1
ATOM 1267 C C . TRP A 1 164 ? 8.915 11.942 -3.504 1.00 90.50 164 TRP A C 1
ATOM 1269 O O . TRP A 1 164 ? 7.870 12.549 -3.725 1.00 90.50 164 TRP A O 1
ATOM 1279 N N . HIS A 1 165 ? 9.486 11.184 -4.443 1.00 91.19 165 HIS A N 1
ATOM 1280 C CA . HIS A 1 165 ? 8.941 10.972 -5.789 1.00 91.19 165 HIS A CA 1
ATOM 1281 C C . HIS A 1 165 ? 8.010 9.752 -5.893 1.00 91.19 165 HIS A C 1
ATOM 1283 O O . HIS A 1 165 ? 7.857 9.164 -6.971 1.00 91.19 165 HIS A O 1
ATOM 1289 N N . SER A 1 166 ? 7.374 9.383 -4.778 1.00 93.62 166 SER A N 1
ATOM 1290 C CA . SER A 1 166 ? 6.406 8.286 -4.690 1.00 93.62 166 SER A CA 1
ATOM 1291 C C . SER A 1 166 ? 7.006 6.919 -5.045 1.00 93.62 166 SER A C 1
ATOM 1293 O O . SER A 1 166 ? 6.318 6.038 -5.560 1.00 93.62 166 SER A O 1
ATOM 1295 N N . GLY A 1 167 ? 8.293 6.725 -4.758 1.00 94.62 167 GLY A N 1
ATOM 1296 C CA . GLY A 1 167 ? 9.055 5.511 -5.039 1.00 94.62 167 GLY A CA 1
ATOM 1297 C C . GLY A 1 167 ? 8.546 4.271 -4.320 1.00 94.62 167 GLY A C 1
ATOM 1298 O O . GLY A 1 167 ? 8.808 3.179 -4.790 1.00 94.62 167 GLY A O 1
ATOM 1299 N N . ALA A 1 168 ? 7.759 4.407 -3.250 1.00 96.25 168 ALA A N 1
ATOM 1300 C CA . ALA A 1 168 ? 7.100 3.276 -2.597 1.00 96.25 168 ALA A CA 1
ATOM 1301 C C . ALA A 1 168 ? 5.642 3.053 -3.036 1.00 96.25 168 ALA A C 1
ATOM 1303 O O . ALA A 1 168 ? 5.025 2.078 -2.613 1.00 96.25 168 ALA A O 1
ATOM 1304 N N . ASN A 1 169 ? 5.079 3.920 -3.883 1.00 96.69 169 ASN A N 1
ATOM 1305 C CA . ASN A 1 169 ? 3.650 3.950 -4.186 1.00 96.69 169 ASN A CA 1
ATOM 1306 C C . ASN A 1 169 ? 3.317 3.175 -5.473 1.00 96.69 169 ASN A C 1
ATOM 1308 O O . ASN A 1 169 ? 3.111 3.752 -6.540 1.00 96.69 169 ASN A O 1
ATOM 1312 N N . PHE A 1 170 ? 3.274 1.847 -5.377 1.00 97.88 170 PHE A N 1
ATOM 1313 C CA . PHE A 1 170 ? 3.006 0.962 -6.512 1.00 97.88 170 PHE A CA 1
ATOM 1314 C C . PHE A 1 170 ? 1.537 0.556 -6.605 1.00 97.88 170 PHE A C 1
ATOM 1316 O O . PHE A 1 170 ? 0.893 0.238 -5.602 1.00 97.88 170 PHE A O 1
ATOM 1323 N N . LEU A 1 171 ? 1.034 0.449 -7.835 1.00 98.06 171 LEU A N 1
ATOM 1324 C CA . LEU A 1 171 ? -0.213 -0.260 -8.111 1.00 98.06 171 LEU A CA 1
ATOM 1325 C C . LEU A 1 171 ? 0.100 -1.691 -8.554 1.00 98.06 171 LEU A C 1
ATOM 1327 O O . LEU A 1 171 ? 0.595 -1.893 -9.657 1.00 98.06 171 LEU A O 1
ATOM 1331 N N . ALA A 1 172 ? -0.251 -2.689 -7.744 1.00 97.81 172 ALA A N 1
ATOM 1332 C CA . ALA A 1 172 ? -0.292 -4.076 -8.199 1.00 97.81 172 ALA A CA 1
ATOM 1333 C C . ALA A 1 172 ? -1.561 -4.325 -9.026 1.00 97.81 172 ALA A C 1
ATOM 1335 O O . ALA A 1 172 ? -2.670 -4.079 -8.538 1.00 97.81 172 ALA A O 1
ATOM 1336 N N . ILE A 1 173 ? -1.414 -4.820 -10.254 1.00 96.62 173 ILE A N 1
ATOM 1337 C CA . ILE A 1 173 ? -2.535 -5.228 -11.123 1.00 96.62 173 ILE A CA 1
ATOM 1338 C C . ILE A 1 173 ? -2.770 -6.743 -11.085 1.00 96.62 173 ILE A C 1
ATOM 1340 O O . ILE A 1 173 ? -3.888 -7.196 -11.299 1.00 96.62 173 ILE A O 1
ATOM 1344 N N . ALA A 1 174 ? -1.737 -7.507 -10.735 1.00 96.25 174 ALA A N 1
ATOM 1345 C CA . ALA A 1 174 ? -1.786 -8.924 -10.392 1.00 96.25 174 ALA A CA 1
ATOM 1346 C C . ALA A 1 174 ? -0.591 -9.241 -9.470 1.00 96.25 174 ALA A C 1
ATOM 1348 O O . ALA A 1 174 ? 0.323 -8.413 -9.380 1.00 96.25 174 ALA A O 1
ATOM 1349 N N . PRO A 1 175 ? -0.546 -10.406 -8.800 1.00 96.44 175 PRO A N 1
ATOM 1350 C CA . PRO A 1 175 ? 0.629 -10.811 -8.029 1.00 96.44 175 PRO A CA 1
ATOM 1351 C C . PRO A 1 175 ? 1.907 -10.732 -8.877 1.00 96.44 175 PRO A C 1
ATOM 1353 O O . PRO A 1 175 ? 1.979 -11.329 -9.954 1.00 96.44 175 PRO A O 1
ATOM 1356 N N . GLY A 1 176 ? 2.871 -9.914 -8.442 1.00 97.31 176 GLY A N 1
ATOM 1357 C CA . GLY A 1 176 ? 4.152 -9.731 -9.125 1.00 97.31 176 GLY A CA 1
ATOM 1358 C C . GLY A 1 176 ? 4.116 -8.802 -10.343 1.00 97.31 176 GLY A C 1
ATOM 1359 O O . GLY A 1 176 ? 5.166 -8.501 -10.905 1.00 97.31 176 GLY A O 1
ATOM 1360 N N . LYS A 1 177 ? 2.943 -8.307 -10.752 1.00 97.94 177 LYS A N 1
ATOM 1361 C CA . LYS A 1 177 ? 2.784 -7.367 -11.871 1.00 97.94 177 LYS A CA 1
ATOM 1362 C C . LYS A 1 177 ? 2.347 -6.015 -11.331 1.00 97.94 177 LYS A C 1
ATOM 1364 O O . LYS A 1 177 ? 1.209 -5.855 -10.877 1.00 97.94 177 LYS A O 1
ATOM 1369 N N . VAL A 1 178 ? 3.249 -5.043 -11.372 1.00 98.31 178 VAL A N 1
ATOM 1370 C CA . VAL A 1 178 ? 3.062 -3.746 -10.712 1.00 98.31 178 VAL A CA 1
ATOM 1371 C C . VAL A 1 178 ? 3.323 -2.577 -11.654 1.00 98.31 178 VAL A C 1
ATOM 1373 O O . VAL A 1 178 ? 4.020 -2.729 -12.649 1.00 98.31 178 VAL A O 1
ATOM 1376 N N . ILE A 1 179 ? 2.779 -1.405 -11.335 1.00 98.25 179 ILE A N 1
ATOM 1377 C CA . ILE A 1 179 ? 2.970 -0.154 -12.078 1.00 98.25 179 ILE A CA 1
ATOM 1378 C C . ILE A 1 179 ? 3.698 0.858 -11.190 1.00 98.25 179 ILE A C 1
ATOM 1380 O O . ILE A 1 179 ? 3.338 1.020 -10.020 1.00 98.25 179 ILE A O 1
ATOM 1384 N N . SER A 1 180 ? 4.692 1.550 -11.755 1.00 97.31 180 SER A N 1
ATOM 1385 C CA . SER A 1 180 ? 5.472 2.609 -11.094 1.00 97.31 180 SER A CA 1
ATOM 1386 C C . SER A 1 180 ? 5.934 3.6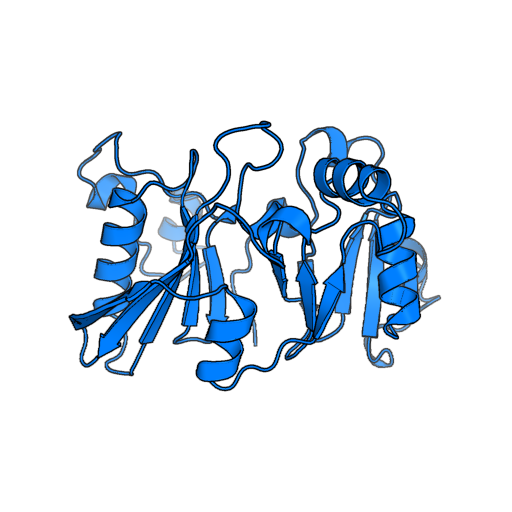84 -12.074 1.00 97.31 180 SER A C 1
ATOM 1388 O O . SER A 1 180 ? 5.755 3.553 -13.283 1.00 97.31 180 SER A O 1
ATOM 1390 N N . TYR A 1 181 ? 6.557 4.747 -11.569 1.00 96.69 181 TYR A N 1
ATOM 1391 C CA . TYR A 1 181 ? 7.189 5.758 -12.412 1.00 96.69 181 TYR A CA 1
ATOM 1392 C C . TYR A 1 181 ? 8.588 5.331 -12.869 1.00 96.69 181 TYR A C 1
ATOM 1394 O O . TYR A 1 181 ? 9.389 4.850 -12.070 1.00 96.69 181 TYR A O 1
ATOM 1402 N N . ALA A 1 182 ? 8.922 5.618 -14.131 1.00 96.44 182 ALA A N 1
ATOM 1403 C CA . ALA A 1 182 ? 10.246 5.353 -14.710 1.00 96.44 182 ALA A CA 1
ATOM 1404 C C . ALA A 1 182 ? 11.396 6.120 -14.019 1.00 96.44 182 ALA A C 1
ATOM 1406 O O . ALA A 1 182 ? 12.553 5.722 -14.094 1.00 96.44 182 ALA A O 1
ATOM 1407 N N . ARG A 1 183 ? 11.082 7.224 -13.329 1.00 94.56 183 ARG A N 1
ATOM 1408 C CA . ARG A 1 183 ? 12.068 8.134 -12.721 1.00 94.56 183 ARG A CA 1
ATOM 1409 C C . ARG A 1 183 ? 12.719 7.631 -11.427 1.00 94.56 183 ARG A C 1
ATOM 1411 O O . ARG A 1 183 ? 13.698 8.235 -10.994 1.00 94.56 183 ARG A O 1
ATOM 1418 N N . ASN A 1 184 ? 12.160 6.596 -10.800 1.00 95.38 184 ASN A N 1
ATOM 1419 C CA . ASN A 1 184 ? 12.647 6.038 -9.534 1.00 95.38 184 ASN A CA 1
ATOM 1420 C C . ASN A 1 184 ? 13.697 4.956 -9.823 1.00 95.38 184 ASN A C 1
ATOM 1422 O O . ASN A 1 184 ? 13.459 3.765 -9.630 1.00 95.38 184 ASN A O 1
ATOM 1426 N N . ILE A 1 185 ? 14.821 5.383 -10.402 1.00 96.19 185 ILE A N 1
ATOM 1427 C CA . ILE A 1 185 ? 15.855 4.520 -10.986 1.00 96.19 185 ILE A CA 1
ATOM 1428 C C . ILE A 1 185 ? 16.386 3.520 -9.955 1.00 96.19 185 ILE A C 1
ATOM 1430 O O . ILE A 1 185 ? 16.427 2.326 -10.242 1.00 96.19 185 ILE A O 1
ATOM 1434 N N . HIS A 1 186 ? 16.715 3.963 -8.743 1.00 97.62 186 HIS A N 1
ATOM 1435 C CA . HIS A 1 186 ? 17.307 3.100 -7.719 1.00 97.62 186 HIS A CA 1
ATOM 1436 C C . HIS A 1 186 ? 16.300 2.080 -7.176 1.00 97.62 186 HIS A C 1
ATOM 1438 O O . HIS A 1 186 ? 16.642 0.920 -6.935 1.00 97.62 186 HIS A O 1
ATOM 1444 N N . THR A 1 187 ? 15.031 2.472 -7.051 1.00 97.81 187 THR A N 1
ATOM 1445 C CA . THR A 1 187 ? 13.930 1.558 -6.728 1.00 97.81 187 THR A CA 1
ATOM 1446 C C . THR A 1 187 ? 13.758 0.495 -7.814 1.00 97.81 187 THR A C 1
ATOM 1448 O O . THR A 1 187 ? 13.613 -0.689 -7.501 1.00 97.81 187 THR A O 1
ATOM 1451 N N . LEU A 1 188 ? 13.783 0.890 -9.092 1.00 98.00 188 LEU A N 1
ATOM 1452 C CA . LEU A 1 188 ? 13.651 -0.038 -10.221 1.00 98.00 188 LEU A CA 1
ATOM 1453 C C . LEU A 1 188 ? 14.854 -0.985 -10.323 1.00 98.00 188 LEU A C 1
ATOM 1455 O O . LEU A 1 188 ? 14.676 -2.175 -10.582 1.00 98.00 188 LEU A O 1
ATOM 1459 N N . GLU A 1 189 ? 16.065 -0.498 -10.058 1.00 98.06 189 GLU A N 1
ATOM 1460 C CA . GLU A 1 189 ? 17.268 -1.329 -9.964 1.00 98.06 189 GLU A CA 1
ATOM 1461 C C . GLU A 1 189 ? 17.166 -2.359 -8.835 1.00 98.06 189 GLU A C 1
ATOM 1463 O O . GLU A 1 189 ? 17.521 -3.524 -9.028 1.00 98.06 189 GLU A O 1
ATOM 1468 N N . GLU A 1 190 ? 16.667 -1.966 -7.659 1.00 98.06 190 GLU A N 1
ATOM 1469 C CA . GLU A 1 190 ? 16.464 -2.900 -6.550 1.00 98.06 190 GLU A CA 1
ATOM 1470 C C . GLU A 1 190 ? 15.381 -3.937 -6.891 1.00 98.06 190 GLU A C 1
ATOM 1472 O O . GLU A 1 190 ? 15.565 -5.121 -6.612 1.00 98.06 190 GLU A O 1
ATOM 1477 N N . LEU A 1 191 ? 14.297 -3.551 -7.571 1.00 98.19 191 LEU A N 1
ATOM 1478 C CA . LEU A 1 191 ? 13.288 -4.499 -8.066 1.00 98.19 191 LEU A CA 1
ATOM 1479 C C . LEU A 1 191 ? 13.854 -5.473 -9.103 1.00 98.19 191 LEU A C 1
ATOM 1481 O O . LEU A 1 191 ? 13.580 -6.671 -9.021 1.00 98.19 191 LEU A O 1
ATOM 1485 N N . SER A 1 192 ? 14.697 -4.989 -10.015 1.00 97.94 192 SER A N 1
ATOM 1486 C CA . SER A 1 192 ? 15.396 -5.822 -10.998 1.00 97.94 192 SER A CA 1
ATOM 1487 C C . SER A 1 192 ? 16.285 -6.872 -10.325 1.00 97.94 192 SER A C 1
ATOM 1489 O O . SER A 1 192 ? 16.179 -8.065 -10.617 1.00 97.94 192 SER A O 1
ATOM 1491 N N . LYS A 1 193 ? 17.065 -6.473 -9.309 1.00 97.50 193 LYS A N 1
ATOM 1492 C CA . LYS A 1 193 ? 17.855 -7.407 -8.478 1.00 97.50 193 LYS A CA 1
ATOM 1493 C C . LYS A 1 193 ? 16.985 -8.431 -7.746 1.00 97.50 193 LYS A C 1
ATOM 1495 O O . LYS A 1 193 ? 17.440 -9.541 -7.486 1.00 97.50 193 LYS A O 1
ATOM 1500 N N . ASN A 1 194 ? 15.743 -8.070 -7.427 1.00 97.12 194 ASN A N 1
ATOM 1501 C CA . ASN A 1 194 ? 14.759 -8.949 -6.800 1.00 97.12 194 ASN A CA 1
ATOM 1502 C C . ASN A 1 194 ? 13.890 -9.701 -7.823 1.00 97.12 194 ASN A C 1
ATOM 1504 O O . ASN A 1 194 ? 12.860 -10.253 -7.444 1.00 97.12 194 ASN A O 1
ATOM 1508 N N . GLY A 1 195 ? 14.297 -9.766 -9.096 1.00 96.31 195 GLY A N 1
ATOM 1509 C CA . GLY A 1 195 ? 13.695 -10.634 -10.110 1.00 96.31 195 GLY A CA 1
ATOM 1510 C C . GLY A 1 195 ? 12.442 -10.081 -10.787 1.00 96.31 195 GLY A C 1
ATOM 1511 O O . GLY A 1 195 ? 11.655 -10.872 -11.303 1.00 96.31 195 GLY A O 1
ATOM 1512 N N . PHE A 1 196 ? 12.228 -8.763 -10.765 1.00 98.06 196 PHE A N 1
ATOM 1513 C CA . PHE A 1 196 ? 11.222 -8.118 -11.608 1.00 98.06 196 PHE A CA 1
ATOM 1514 C C . PHE A 1 196 ? 11.835 -7.654 -12.930 1.00 98.06 196 PHE A C 1
ATOM 1516 O O . PHE A 1 196 ? 12.846 -6.956 -12.947 1.00 98.06 196 PHE A O 1
ATOM 1523 N N . GLU A 1 197 ? 11.178 -7.960 -14.041 1.00 97.88 197 GLU A N 1
ATOM 1524 C CA . GLU A 1 197 ? 11.507 -7.359 -15.333 1.00 97.88 197 GLU A CA 1
ATOM 1525 C C . GLU A 1 197 ? 10.992 -5.915 -15.390 1.00 97.88 197 GLU A C 1
ATOM 1527 O O . GLU A 1 197 ? 9.836 -5.652 -15.061 1.00 97.88 197 GLU A O 1
ATOM 1532 N N . ILE A 1 198 ? 11.829 -4.964 -15.804 1.00 98.00 198 ILE A N 1
ATOM 1533 C CA . ILE A 1 198 ? 11.424 -3.559 -15.943 1.00 98.00 198 ILE A CA 1
ATOM 1534 C C . ILE A 1 198 ? 11.015 -3.317 -17.393 1.00 98.00 198 ILE A C 1
ATOM 1536 O O . ILE A 1 198 ? 11.827 -3.492 -18.299 1.00 98.00 198 ILE A O 1
ATOM 1540 N N . VAL A 1 199 ? 9.761 -2.926 -17.610 1.00 97.38 199 VAL A N 1
ATOM 1541 C CA . VAL A 1 199 ? 9.157 -2.816 -18.943 1.00 97.38 199 VAL A CA 1
ATOM 1542 C C . VAL A 1 199 ? 8.463 -1.471 -19.069 1.00 97.38 199 VAL A C 1
ATOM 1544 O O . VAL A 1 199 ? 7.659 -1.105 -18.213 1.00 97.38 199 VAL A O 1
ATOM 1547 N N . ALA A 1 200 ? 8.729 -0.732 -20.144 1.00 97.38 200 ALA A N 1
ATOM 1548 C CA . ALA A 1 200 ? 8.010 0.509 -20.384 1.00 97.38 200 ALA A CA 1
ATOM 1549 C C . ALA A 1 200 ? 6.558 0.216 -20.780 1.00 97.38 200 ALA A C 1
ATOM 1551 O O . ALA A 1 200 ? 6.283 -0.672 -21.587 1.00 97.38 200 ALA A O 1
ATOM 1552 N N . ALA A 1 201 ? 5.611 1.021 -20.295 1.00 96.50 201 ALA A N 1
ATOM 1553 C CA . ALA A 1 201 ? 4.203 0.894 -20.683 1.00 96.50 201 ALA A CA 1
ATOM 1554 C C . ALA A 1 201 ? 4.004 0.943 -22.212 1.00 96.50 201 ALA A C 1
ATOM 1556 O O . ALA A 1 201 ? 3.121 0.278 -22.748 1.00 96.50 201 ALA A O 1
ATOM 1557 N N . ARG A 1 202 ? 4.858 1.689 -22.929 1.00 96.06 202 ARG A N 1
ATOM 1558 C CA . ARG A 1 202 ? 4.848 1.762 -24.399 1.00 96.06 202 ARG A CA 1
ATOM 1559 C C . ARG A 1 202 ? 5.170 0.427 -25.068 1.00 96.06 202 ARG A C 1
ATOM 1561 O O . ARG A 1 202 ? 4.601 0.150 -26.116 1.00 96.06 202 ARG A O 1
ATOM 1568 N N . ASP A 1 203 ? 6.040 -0.388 -24.481 1.00 96.31 203 ASP A N 1
ATOM 1569 C CA . ASP A 1 203 ? 6.398 -1.688 -25.056 1.00 96.31 203 ASP A CA 1
ATOM 1570 C C . ASP A 1 203 ? 5.232 -2.671 -24.964 1.00 96.31 203 ASP A C 1
ATOM 1572 O O . ASP A 1 203 ? 5.020 -3.457 -25.878 1.00 96.31 203 ASP A O 1
ATOM 1576 N N . ILE A 1 204 ? 4.415 -2.568 -23.917 1.00 95.00 204 ILE A N 1
ATOM 1577 C CA . ILE A 1 204 ? 3.187 -3.361 -23.785 1.00 95.00 204 ILE A CA 1
ATOM 1578 C C . ILE A 1 204 ? 2.130 -2.886 -24.787 1.00 95.00 204 ILE A C 1
ATOM 1580 O O . ILE A 1 204 ? 1.518 -3.704 -25.460 1.00 95.00 204 ILE A O 1
ATOM 1584 N N . ILE A 1 205 ? 1.935 -1.568 -24.920 1.00 95.25 205 ILE A N 1
ATOM 1585 C CA . ILE A 1 205 ? 0.956 -0.988 -25.861 1.00 95.25 205 ILE A CA 1
ATOM 1586 C C . ILE A 1 205 ? 1.287 -1.345 -27.318 1.00 95.25 205 ILE A C 1
ATOM 1588 O O . ILE A 1 205 ? 0.378 -1.500 -28.127 1.00 95.25 205 ILE A O 1
ATOM 1592 N N . ASN A 1 206 ? 2.574 -1.466 -27.647 1.00 96.69 206 ASN A N 1
ATOM 1593 C CA . ASN A 1 206 ? 3.050 -1.805 -28.987 1.00 96.69 206 ASN A CA 1
ATOM 1594 C C . ASN A 1 206 ? 3.232 -3.320 -29.207 1.00 96.69 206 ASN A C 1
ATOM 1596 O O . ASN A 1 206 ? 3.892 -3.701 -30.170 1.00 96.69 206 ASN A O 1
ATOM 1600 N N . ASP A 1 207 ? 2.710 -4.171 -28.316 1.00 94.38 207 ASP A N 1
ATOM 1601 C CA . ASP A 1 207 ? 2.828 -5.638 -28.377 1.00 94.38 207 ASP A CA 1
ATOM 1602 C C . ASP A 1 207 ? 4.280 -6.175 -28.385 1.00 94.38 207 ASP A C 1
ATOM 1604 O O . ASP A 1 207 ? 4.539 -7.319 -28.759 1.00 94.38 207 ASP A O 1
ATOM 1608 N N . ASN A 1 208 ? 5.246 -5.378 -27.911 1.00 95.19 208 ASN A N 1
ATOM 1609 C CA . ASN A 1 208 ? 6.648 -5.784 -27.750 1.00 95.19 208 ASN A CA 1
ATOM 1610 C C . ASN A 1 208 ? 6.893 -6.564 -26.446 1.00 95.19 208 ASN A C 1
ATOM 1612 O O . ASN A 1 208 ? 7.981 -7.105 -26.245 1.00 95.19 208 ASN A O 1
ATOM 1616 N N . TYR A 1 209 ? 5.905 -6.618 -25.548 1.00 95.06 209 TYR A N 1
ATOM 1617 C CA . TYR A 1 209 ? 5.972 -7.365 -24.295 1.00 95.06 209 TYR A CA 1
ATOM 1618 C C . TYR A 1 209 ? 4.630 -8.011 -23.953 1.00 95.06 209 TYR A C 1
ATOM 1620 O O . TYR A 1 209 ? 3.602 -7.339 -23.917 1.00 95.06 209 TYR A O 1
ATOM 1628 N N . ASN A 1 210 ? 4.643 -9.307 -23.634 1.00 92.81 210 ASN A N 1
ATOM 1629 C CA . ASN A 1 210 ? 3.441 -10.049 -23.264 1.00 92.81 210 ASN A CA 1
ATOM 1630 C C . ASN A 1 210 ? 3.340 -10.231 -21.740 1.00 92.81 210 ASN A C 1
ATOM 1632 O O . ASN A 1 210 ? 4.042 -11.051 -21.137 1.00 92.81 210 ASN A O 1
ATOM 1636 N N . LEU A 1 211 ? 2.409 -9.491 -21.128 1.00 91.06 211 LEU A N 1
ATOM 1637 C CA . LEU A 1 211 ? 2.140 -9.550 -19.690 1.00 91.06 211 LEU A CA 1
ATOM 1638 C C . LEU A 1 211 ? 1.662 -10.929 -19.223 1.00 91.06 211 LEU A C 1
ATOM 1640 O O . LEU A 1 211 ? 2.034 -11.341 -18.129 1.00 91.06 211 LEU A O 1
ATOM 1644 N N . GLU A 1 212 ? 0.895 -11.663 -20.028 1.00 88.06 212 GLU A N 1
ATOM 1645 C CA . GLU A 1 212 ? 0.341 -12.971 -19.640 1.00 88.06 212 GLU A CA 1
ATOM 1646 C C . GLU A 1 212 ? 1.440 -14.012 -19.411 1.00 88.06 212 GLU A C 1
ATOM 1648 O O . GLU A 1 212 ? 1.351 -14.848 -18.513 1.00 88.06 212 GLU A O 1
ATOM 1653 N N . THR A 1 213 ? 2.517 -13.935 -20.196 1.00 89.50 213 THR A N 1
ATOM 1654 C CA . THR A 1 213 ? 3.667 -14.841 -20.064 1.00 89.50 213 THR A CA 1
ATOM 1655 C C . THR A 1 213 ? 4.653 -14.416 -18.979 1.00 89.50 213 THR A C 1
ATOM 1657 O O . THR A 1 213 ? 5.437 -15.238 -18.501 1.00 89.50 213 THR A O 1
ATOM 1660 N N . SER A 1 214 ? 4.617 -13.145 -18.577 1.00 85.19 214 SER A N 1
ATOM 1661 C CA . SER A 1 214 ? 5.511 -12.613 -17.555 1.00 85.19 214 SER A CA 1
ATOM 1662 C C . SER A 1 214 ? 5.112 -13.092 -16.164 1.00 85.19 214 SER A C 1
ATOM 1664 O O . SER A 1 214 ? 3.938 -13.057 -15.773 1.00 85.19 214 SER A O 1
ATOM 1666 N N . LYS A 1 215 ? 6.107 -13.509 -15.378 1.00 87.81 215 LYS A N 1
ATOM 1667 C CA . LYS A 1 215 ? 5.892 -13.868 -13.972 1.00 87.81 215 LYS A CA 1
ATOM 1668 C C . LYS A 1 215 ? 5.871 -12.629 -13.088 1.00 87.81 215 LYS A C 1
ATOM 1670 O O . LYS A 1 215 ? 4.903 -12.442 -12.356 1.00 87.81 215 LYS A O 1
ATOM 1675 N N . ARG A 1 216 ? 6.922 -11.804 -13.152 1.00 96.31 216 ARG A N 1
ATOM 1676 C CA . ARG A 1 216 ? 7.083 -10.609 -12.315 1.00 96.31 216 ARG A CA 1
ATOM 1677 C C . ARG A 1 216 ? 7.640 -9.462 -13.144 1.00 96.31 216 ARG A C 1
ATOM 1679 O O . ARG A 1 216 ? 8.733 -9.573 -13.692 1.00 96.31 216 ARG A O 1
ATOM 1686 N N . CYS A 1 217 ? 6.908 -8.358 -13.209 1.00 97.94 217 CYS A N 1
ATOM 1687 C CA . CYS A 1 217 ? 7.318 -7.187 -13.971 1.00 97.94 217 CYS A CA 1
ATOM 1688 C C . CYS A 1 217 ? 6.866 -5.880 -13.320 1.00 97.94 217 CYS A C 1
ATOM 1690 O O . CYS A 1 217 ? 5.810 -5.801 -12.684 1.00 97.94 217 CYS A O 1
ATOM 1692 N N . VAL A 1 218 ? 7.658 -4.837 -13.541 1.00 98.31 218 VAL A N 1
ATOM 1693 C CA . VAL A 1 218 ? 7.305 -3.451 -13.256 1.00 98.31 218 VAL A CA 1
ATOM 1694 C C . VAL A 1 218 ? 7.025 -2.759 -14.576 1.00 98.31 218 VAL A C 1
ATOM 1696 O O . VAL A 1 218 ? 7.919 -2.584 -15.401 1.00 98.31 218 VAL A O 1
ATOM 1699 N N . ILE A 1 219 ? 5.782 -2.338 -14.750 1.00 98.25 219 ILE A N 1
ATOM 1700 C CA . ILE A 1 219 ? 5.348 -1.497 -15.852 1.00 98.25 219 ILE A CA 1
ATOM 1701 C C . ILE A 1 219 ? 5.673 -0.056 -15.475 1.00 98.25 219 ILE A C 1
ATOM 1703 O O . ILE A 1 219 ? 5.095 0.498 -14.535 1.00 98.25 219 ILE A O 1
ATOM 1707 N N . THR A 1 220 ? 6.603 0.560 -16.191 1.00 97.75 220 THR A N 1
ATOM 1708 C CA . THR A 1 220 ? 6.988 1.942 -15.937 1.00 97.75 220 THR A CA 1
ATOM 1709 C C . THR A 1 220 ? 6.169 2.891 -16.798 1.00 97.75 220 THR A C 1
ATOM 1711 O O . THR A 1 220 ? 6.053 2.736 -18.017 1.00 97.75 220 THR A O 1
ATOM 1714 N N . ILE A 1 221 ? 5.581 3.893 -16.151 1.00 95.81 221 ILE A N 1
ATOM 1715 C CA . ILE A 1 221 ? 4.978 5.036 -16.830 1.00 95.81 221 ILE A CA 1
ATOM 1716 C C . ILE A 1 221 ? 5.937 6.221 -16.761 1.00 95.81 221 ILE A C 1
ATOM 1718 O O . ILE A 1 221 ? 6.557 6.501 -15.728 1.00 95.81 221 ILE A O 1
ATOM 1722 N N . GLU A 1 222 ? 6.052 6.925 -17.879 1.00 90.81 222 GLU A N 1
ATOM 1723 C CA . GLU A 1 222 ? 6.744 8.205 -17.921 1.00 90.81 222 GLU A CA 1
ATOM 1724 C C . GLU A 1 222 ? 5.928 9.240 -17.147 1.00 90.81 222 GLU A C 1
ATOM 1726 O O . GLU A 1 222 ? 4.708 9.332 -17.293 1.00 90.81 222 GLU A O 1
ATOM 1731 N N . GLY A 1 223 ? 6.598 10.025 -16.311 1.00 72.94 223 GLY A N 1
ATOM 1732 C CA . GLY A 1 223 ? 5.936 10.987 -15.441 1.00 72.94 223 GLY A CA 1
ATOM 1733 C C . GLY A 1 223 ? 6.808 12.207 -15.212 1.00 72.94 223 GLY A C 1
ATOM 1734 O O . GLY A 1 223 ? 7.496 12.285 -14.199 1.00 72.94 223 GLY A O 1
ATOM 1735 N N . SER A 1 224 ? 6.779 13.170 -16.133 1.00 77.19 224 SER A N 1
ATOM 1736 C CA . SER A 1 224 ? 7.358 14.496 -15.879 1.00 77.19 224 SER A CA 1
ATOM 1737 C C . SER A 1 224 ? 6.413 15.365 -15.042 1.00 77.19 224 SER A C 1
ATOM 1739 O O . SER A 1 224 ? 6.864 16.064 -14.140 1.00 77.19 224 SER A O 1
ATOM 1741 N N . GLU A 1 225 ? 5.100 15.266 -15.287 1.00 85.94 225 GLU A N 1
ATOM 1742 C CA . GLU A 1 225 ? 4.091 16.113 -14.635 1.00 85.94 225 GLU A CA 1
ATOM 1743 C C . GLU A 1 225 ? 3.325 15.412 -13.507 1.00 85.94 225 GLU A C 1
ATOM 1745 O O . GLU A 1 225 ? 3.185 15.989 -12.434 1.00 85.94 225 GLU A O 1
ATOM 1750 N N . LEU A 1 226 ? 2.868 14.167 -13.700 1.00 86.31 226 LEU A N 1
ATOM 1751 C CA . LEU A 1 226 ? 2.058 13.455 -12.694 1.00 86.31 226 LEU A CA 1
ATOM 1752 C C . LEU A 1 226 ? 2.734 13.364 -11.313 1.00 86.31 226 LEU A C 1
ATOM 1754 O O . LEU A 1 226 ? 2.086 13.700 -10.321 1.00 86.31 226 LEU A O 1
ATOM 1758 N N . PRO A 1 227 ? 4.038 13.029 -11.204 1.00 84.56 227 PRO A N 1
ATOM 1759 C CA . PRO A 1 227 ? 4.686 12.959 -9.897 1.00 84.56 227 PRO A CA 1
ATOM 1760 C C . PRO A 1 227 ? 4.804 14.313 -9.187 1.00 84.56 227 PRO A C 1
ATOM 1762 O O . PRO A 1 227 ? 5.084 14.345 -7.994 1.00 84.56 227 PRO A O 1
ATOM 1765 N N . ARG A 1 228 ? 4.604 15.444 -9.884 1.00 85.06 228 ARG A N 1
ATOM 1766 C CA . ARG A 1 228 ? 4.610 16.777 -9.253 1.00 85.06 228 ARG A CA 1
ATOM 1767 C C . ARG A 1 228 ? 3.422 16.961 -8.307 1.00 85.06 228 ARG A C 1
ATOM 1769 O O . ARG A 1 228 ? 3.491 17.811 -7.429 1.00 85.06 228 ARG A O 1
ATOM 1776 N N . GLY A 1 229 ? 2.369 16.152 -8.458 1.00 85.06 229 GLY A N 1
ATOM 1777 C CA . GLY A 1 229 ? 1.255 16.068 -7.512 1.00 85.06 229 GLY A CA 1
ATOM 1778 C C . GLY A 1 229 ? 1.568 15.288 -6.228 1.00 85.06 229 GLY A C 1
ATOM 1779 O O . GLY A 1 229 ? 0.697 15.190 -5.373 1.00 85.06 229 GLY A O 1
ATOM 1780 N N . GLY A 1 230 ? 2.775 14.722 -6.089 1.00 84.19 230 GLY A N 1
ATOM 1781 C CA . GLY A 1 230 ? 3.219 14.022 -4.877 1.00 84.19 230 GLY A CA 1
ATOM 1782 C C . GLY A 1 230 ? 2.686 12.594 -4.704 1.00 84.19 230 GLY A C 1
ATOM 1783 O O . GLY A 1 230 ? 2.911 11.998 -3.657 1.00 84.19 230 GLY A O 1
ATOM 1784 N N . GLY A 1 231 ? 1.997 12.033 -5.705 1.00 89.31 231 GLY A N 1
ATOM 1785 C CA . GLY A 1 231 ? 1.399 10.694 -5.648 1.00 89.31 231 GLY A CA 1
ATOM 1786 C C . GLY A 1 231 ? 1.872 9.760 -6.763 1.00 89.31 231 GLY A C 1
ATOM 1787 O O . GLY A 1 231 ? 2.190 10.196 -7.875 1.00 89.31 231 GLY A O 1
ATOM 1788 N N . GLY A 1 232 ? 1.886 8.459 -6.468 1.00 93.12 232 GLY A N 1
ATOM 1789 C CA . GLY A 1 232 ? 2.205 7.396 -7.422 1.00 93.12 232 GLY A CA 1
ATOM 1790 C C . GLY A 1 232 ? 0.979 6.775 -8.091 1.00 93.12 232 GLY A C 1
ATOM 1791 O O . GLY A 1 232 ? -0.156 7.207 -7.864 1.00 93.12 232 GLY A O 1
ATOM 1792 N N . PRO A 1 233 ? 1.185 5.733 -8.917 1.00 95.94 233 PRO A N 1
ATOM 1793 C CA . PRO A 1 233 ? 0.097 4.975 -9.530 1.00 95.94 233 PRO A CA 1
ATOM 1794 C C . PRO A 1 233 ? -0.970 4.490 -8.548 1.00 95.94 233 PRO A C 1
ATOM 1796 O O . PRO A 1 233 ? -2.147 4.471 -8.905 1.00 95.94 233 PRO A O 1
ATOM 1799 N N . ARG A 1 234 ? -0.608 4.138 -7.307 1.00 96.69 234 ARG A N 1
ATOM 1800 C CA . ARG A 1 234 ? -1.610 3.729 -6.317 1.00 96.69 234 ARG A CA 1
ATOM 1801 C C . ARG A 1 234 ? -2.506 4.891 -5.907 1.00 96.69 234 ARG A C 1
ATOM 1803 O O . ARG A 1 234 ? -3.718 4.722 -5.935 1.00 96.69 234 ARG A O 1
ATOM 1810 N N . CYS A 1 235 ? -1.944 6.066 -5.621 1.00 95.00 235 CYS A N 1
ATOM 1811 C CA . CYS A 1 235 ? -2.725 7.258 -5.265 1.00 95.00 235 CYS A CA 1
ATOM 1812 C C . CYS A 1 235 ? -3.723 7.668 -6.363 1.00 95.00 235 CYS A C 1
ATOM 1814 O O . CYS A 1 235 ? -4.765 8.249 -6.073 1.00 95.00 235 CYS A O 1
ATOM 1816 N N . MET A 1 236 ? -3.419 7.362 -7.628 1.00 95.19 236 MET A N 1
ATOM 1817 C CA . MET A 1 236 ? -4.283 7.662 -8.775 1.00 95.19 236 MET A CA 1
ATOM 1818 C C . MET A 1 236 ? -5.360 6.598 -9.034 1.00 95.19 236 MET A C 1
ATOM 1820 O O . MET A 1 236 ? -6.102 6.706 -10.011 1.00 95.19 236 MET A O 1
ATOM 1824 N N . THR A 1 237 ? -5.453 5.556 -8.202 1.00 96.38 237 THR A N 1
ATOM 1825 C CA . THR A 1 237 ? -6.375 4.437 -8.420 1.00 96.38 237 THR A CA 1
ATOM 1826 C C . THR A 1 237 ? -7.175 4.071 -7.177 1.00 96.38 237 THR A C 1
ATOM 1828 O O . THR A 1 237 ? -6.723 4.190 -6.044 1.00 96.38 237 THR A O 1
ATOM 1831 N N . MET A 1 238 ? -8.392 3.578 -7.403 1.00 95.25 238 MET A N 1
ATOM 1832 C CA . MET A 1 238 ? -9.270 3.050 -6.362 1.00 95.25 238 MET A CA 1
ATOM 1833 C C . MET A 1 238 ? -9.800 1.689 -6.823 1.00 95.25 238 MET A C 1
ATOM 1835 O O . MET A 1 238 ? -10.749 1.636 -7.609 1.00 95.25 238 MET A O 1
ATOM 1839 N N . PRO A 1 239 ? -9.166 0.576 -6.409 1.00 94.0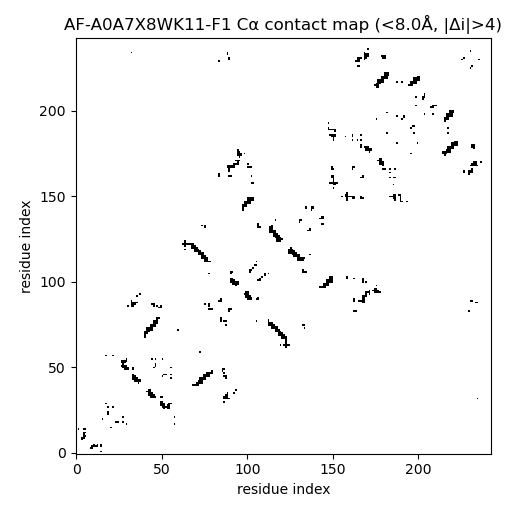6 239 PRO A N 1
ATOM 1840 C CA . PRO A 1 239 ? -9.612 -0.752 -6.807 1.00 94.06 239 PRO A CA 1
ATOM 1841 C C . PRO A 1 239 ? -11.028 -1.035 -6.299 1.00 94.06 239 PRO A C 1
ATOM 1843 O O . PRO A 1 239 ? -11.273 -1.011 -5.098 1.00 94.06 239 PRO A O 1
ATOM 1846 N N . LEU A 1 240 ? -11.946 -1.330 -7.219 1.00 90.62 240 LEU A N 1
ATOM 1847 C CA . LEU A 1 240 ? -13.334 -1.677 -6.892 1.00 90.62 240 LEU A CA 1
ATOM 1848 C C . LEU A 1 240 ? -13.529 -3.183 -6.700 1.00 90.62 240 LEU A C 1
ATOM 1850 O O . LEU A 1 240 ? -14.380 -3.616 -5.932 1.00 90.62 240 LEU A O 1
ATOM 1854 N N . ARG A 1 241 ? -12.737 -3.985 -7.417 1.00 89.56 241 ARG A N 1
ATOM 1855 C CA . ARG A 1 241 ? -12.749 -5.445 -7.351 1.00 89.56 241 ARG A CA 1
ATOM 1856 C C . ARG A 1 241 ? -11.348 -5.976 -7.619 1.00 89.56 241 ARG A C 1
ATOM 1858 O O . ARG A 1 241 ? -10.693 -5.544 -8.566 1.00 89.56 241 ARG A O 1
ATOM 1865 N N . ARG A 1 242 ? -10.912 -6.919 -6.791 1.00 91.12 242 ARG A N 1
ATOM 1866 C CA . ARG A 1 242 ? -9.686 -7.709 -6.949 1.00 91.12 242 ARG A CA 1
ATOM 1867 C C . ARG A 1 242 ? -10.050 -9.180 -6.729 1.00 91.12 242 ARG A C 1
ATOM 1869 O O . ARG A 1 242 ? -11.005 -9.452 -6.004 1.00 91.12 242 ARG A O 1
ATOM 1876 N N . SER A 1 243 ? -9.375 -10.081 -7.436 1.00 81.75 243 SER A N 1
ATOM 1877 C CA . SER A 1 243 ? -9.563 -11.540 -7.367 1.00 81.75 243 SER A CA 1
ATOM 1878 C C . SER A 1 243 ? -8.597 -12.191 -6.396 1.00 81.75 243 SER A C 1
ATOM 1880 O O . SER A 1 243 ? -7.443 -11.702 -6.363 1.00 81.75 243 SER A O 1
#

Radius of gyration: 18.32 Å; Cα contacts (8 Å, |Δi|>4): 471; chains: 1; bounding box: 51×34×51 Å

Nearest PDB structures (foldseek):
  4bof-assembly4_D-2  TM=8.990E-01  e=7.451E-16  Streptococcus pyogenes
  1lxy-assembly1_A  TM=8.827E-01  e=1.166E-13  Mycoplasmopsis arginini
  4e4j-assembly2_D  TM=8.368E-01  e=1.097E-13  Malacoplasma penetrans HF-2
  5lmr-assembly1_X  TM=4.685E-01  e=2.812E+00  Thermus thermophilus HB8
  2crq-assembly1_A  TM=4.437E-01  e=3.180E+00  Mus musculus

Foldseek 3Di:
DVCVQVVVPPDDDDDDDQCVVVVNDPQAADDCLQWDPLDLQEIEGEDEDRGHPNNVVVVLLVSLVPDQDKHKYKYKYWDNDDCLRVYPLLAWDAQAQAEIEGLCQRAHDPHPIWIKMFIHGRSHTPDIDTDPGDQRVCVVVVHHHDYQYQLADPDNVSSVVRSQLSSRNWDHPHGQEIEWAPPSPSSVVSVVVVPAAEAELVCVVVVVDDPVPDDHYYHHYYCPPVSVVSHIPNVVDDDPDDD